Protein AF-A0A914DMT1-F1 (afdb_monomer_lite)

pLDDT: mean 72.15, std 23.81, range [26.78, 98.44]

Foldseek 3Di:
DEEDEDEDEDDDDDDPVVVCVVVVNDDDPPDFYKYWYFYAYPVRDGPDPIDIDGPPPLQACPDPQAWDKAFPDKDWDFDDDPVDIWTKIKTKMFIPHKFQQKAKDFDPVLCVVFVWDKDKPDGRHIDHDRMDIIMITTPDTPDPPDDDDSVRMDIDGDDHDDPPPPPPPPPDDDDDDDDDDDDDDDDDDDDDDDDDDDDDDDDDDDDDD

Sequence (209 aa):
MKLVNITTVGTTQVDIQSDLNSNNITLNNNDGFVLRAVLLNQNNDSQTPVAILLPQKLRQISNPNYGDAIISSITKIIGCSEFNCYLTFAITLNASKIVPVLWVDIKPEVKEKHQLIYWFSDNAFTMTTPQVRVDLKIFYTNDSSLQLTTQDLIITRMKMRSSKVPDQRSTQSTTNPTSTLSTINLISTKSSTNLTTTQSASQADEISP

Structure (mmCIF, N/CA/C/O backbone):
data_AF-A0A914DMT1-F1
#
_entry.id   AF-A0A914DMT1-F1
#
loop_
_atom_site.group_PDB
_atom_site.id
_atom_site.type_symbol
_atom_site.label_atom_id
_atom_site.label_alt_id
_atom_site.label_comp_id
_atom_site.label_asym_id
_atom_site.label_entity_id
_atom_site.label_seq_id
_atom_site.pdbx_PDB_ins_code
_atom_site.Cartn_x
_atom_site.Cartn_y
_atom_site.Cartn_z
_atom_site.occupancy
_atom_site.B_iso_or_equiv
_atom_site.auth_seq_id
_atom_site.auth_comp_id
_atom_site.auth_asym_id
_atom_site.auth_atom_id
_atom_site.pdbx_PDB_model_num
ATOM 1 N N . MET A 1 1 ? -10.857 6.907 17.865 1.00 64.94 1 MET A N 1
ATOM 2 C CA . MET A 1 1 ? -11.326 5.753 17.066 1.00 64.94 1 MET A CA 1
ATOM 3 C C . MET A 1 1 ? -10.675 4.512 17.624 1.00 64.94 1 MET A C 1
ATOM 5 O O . MET A 1 1 ? -9.455 4.500 17.734 1.00 64.94 1 MET A O 1
ATOM 9 N N . LYS A 1 2 ? -11.476 3.528 18.031 1.00 65.88 2 LYS A N 1
ATOM 10 C CA . LYS A 1 2 ? -10.975 2.248 18.540 1.00 65.88 2 LYS A CA 1
ATOM 11 C C . LYS A 1 2 ? -10.884 1.252 17.381 1.00 65.88 2 LYS A C 1
ATOM 13 O O . LYS A 1 2 ? -11.783 1.216 16.539 1.00 65.88 2 LYS A O 1
ATOM 18 N N . LEU A 1 3 ? -9.794 0.491 17.333 1.00 65.00 3 LEU A N 1
ATOM 19 C CA . LEU A 1 3 ? -9.663 -0.674 16.462 1.00 65.00 3 LEU A CA 1
ATOM 20 C C . LEU A 1 3 ? -10.119 -1.894 17.260 1.00 65.00 3 LEU A C 1
ATOM 22 O O . LEU A 1 3 ? -9.573 -2.152 18.331 1.00 65.00 3 LEU A O 1
ATOM 26 N N . VAL A 1 4 ? -11.105 -2.620 16.744 1.00 69.75 4 VAL A N 1
ATOM 27 C CA . VAL A 1 4 ? -11.508 -3.917 17.294 1.00 69.75 4 VAL A CA 1
ATOM 28 C C . VAL A 1 4 ? -10.933 -4.990 16.377 1.00 69.75 4 VAL A C 1
ATOM 30 O O . VAL A 1 4 ? -11.269 -5.035 15.192 1.00 69.75 4 VAL A O 1
ATOM 33 N N . ASN A 1 5 ? -10.032 -5.810 16.920 1.00 66.94 5 ASN A N 1
ATOM 34 C CA . ASN A 1 5 ? -9.420 -6.926 16.208 1.00 66.94 5 ASN A CA 1
ATOM 35 C C . ASN A 1 5 ? -10.157 -8.206 16.571 1.00 66.94 5 ASN A C 1
ATOM 37 O O . ASN A 1 5 ? -10.236 -8.552 17.746 1.00 66.94 5 ASN A O 1
ATOM 41 N N . ILE A 1 6 ? -10.647 -8.903 15.556 1.00 66.00 6 ILE A N 1
ATOM 42 C CA . ILE A 1 6 ? -11.246 -10.222 15.706 1.00 66.00 6 ILE A CA 1
ATOM 43 C C . ILE A 1 6 ? -10.376 -11.202 14.934 1.00 66.00 6 ILE A C 1
ATOM 45 O O . ILE A 1 6 ? -10.144 -11.033 13.733 1.00 66.00 6 ILE A O 1
ATOM 49 N N . THR A 1 7 ? -9.885 -12.210 15.645 1.00 62.00 7 THR A N 1
ATOM 50 C CA . THR A 1 7 ? -9.012 -13.244 15.100 1.00 62.00 7 THR A CA 1
ATOM 51 C C . THR A 1 7 ? -9.672 -14.589 15.332 1.00 62.00 7 THR A C 1
ATOM 53 O O . THR A 1 7 ? -9.989 -14.932 16.467 1.00 62.00 7 THR A O 1
ATOM 56 N N . THR A 1 8 ? -9.861 -15.355 14.263 1.00 62.25 8 THR A N 1
ATOM 57 C CA . THR A 1 8 ? -10.390 -16.717 14.345 1.00 62.25 8 THR A CA 1
ATOM 58 C C . THR A 1 8 ? -9.518 -17.670 13.537 1.00 62.25 8 THR A C 1
ATOM 60 O O . THR A 1 8 ? -8.865 -17.268 12.568 1.00 62.25 8 THR A O 1
ATOM 63 N N . VAL A 1 9 ? -9.497 -18.931 13.961 1.00 60.12 9 VAL A N 1
ATOM 64 C CA . VAL A 1 9 ? -8.813 -20.033 13.282 1.00 60.12 9 VAL A CA 1
ATOM 65 C C . VAL A 1 9 ? -9.895 -20.974 12.753 1.00 60.12 9 VAL A C 1
ATOM 67 O O . VAL A 1 9 ? -10.717 -21.459 13.527 1.00 60.12 9 VAL A O 1
ATOM 70 N N . GLY A 1 10 ? -9.898 -21.244 11.445 1.00 58.94 10 GLY A N 1
ATOM 71 C CA . GLY A 1 10 ? -10.886 -22.123 10.794 1.00 58.94 10 GLY A CA 1
ATOM 72 C C . GLY A 1 10 ? -12.108 -21.405 10.195 1.00 58.94 10 GLY A C 1
ATOM 73 O O . GLY A 1 10 ? -12.149 -20.188 10.089 1.00 58.94 10 GLY A O 1
ATOM 74 N N . THR A 1 11 ? -13.116 -22.157 9.742 1.00 49.91 11 THR A N 1
ATOM 75 C CA . THR A 1 11 ? -14.252 -21.644 8.937 1.00 49.91 11 THR A CA 1
ATOM 76 C C . THR A 1 11 ? -15.457 -21.174 9.761 1.00 49.91 11 THR A C 1
ATOM 78 O O . THR A 1 11 ? -16.590 -21.188 9.280 1.00 49.91 11 THR A O 1
ATOM 81 N N . THR A 1 12 ? -15.258 -20.825 11.026 1.00 57.81 12 THR A N 1
ATOM 82 C CA . THR A 1 12 ? -16.354 -20.556 11.963 1.00 57.81 12 THR A CA 1
ATOM 83 C C . THR A 1 12 ? -16.948 -19.159 11.796 1.00 57.81 12 THR A C 1
ATOM 85 O O . THR A 1 12 ? -16.233 -18.170 11.644 1.00 57.81 12 THR A O 1
ATOM 88 N N . GLN A 1 13 ? -18.278 -19.076 11.886 1.00 57.16 13 GLN A N 1
ATOM 89 C CA . GLN A 1 13 ? -18.985 -17.820 12.120 1.00 57.16 13 GLN A CA 1
ATOM 90 C C . GLN A 1 13 ? -18.543 -17.257 13.477 1.00 57.16 13 GLN A C 1
ATOM 92 O O . GLN A 1 13 ? -18.595 -17.964 14.481 1.00 57.16 13 GLN A O 1
ATOM 97 N N . VAL A 1 14 ? -18.110 -15.997 13.502 1.00 60.75 14 VAL A N 1
ATOM 98 C CA . VAL A 1 14 ? -17.737 -15.310 14.743 1.00 60.75 14 VAL A CA 1
ATOM 99 C C . VAL A 1 14 ? -18.912 -14.464 15.216 1.00 60.75 14 VAL A C 1
ATOM 101 O O . VAL A 1 14 ? -19.381 -13.590 14.482 1.00 60.75 14 VAL A O 1
ATOM 104 N N . ASP A 1 15 ? -19.388 -14.721 16.434 1.00 66.19 15 ASP A N 1
ATOM 105 C CA . ASP A 1 15 ? -20.332 -13.832 17.104 1.00 66.19 15 ASP A CA 1
ATOM 106 C C . ASP A 1 15 ? -19.564 -12.645 17.699 1.00 66.19 15 ASP A C 1
ATOM 108 O O . ASP A 1 15 ? -18.891 -12.714 18.725 1.00 66.19 15 ASP A O 1
ATOM 112 N N . ILE A 1 16 ? -19.659 -11.519 17.001 1.00 66.31 16 ILE A N 1
ATOM 113 C CA . ILE A 1 16 ? -18.989 -10.276 17.375 1.00 66.31 16 ILE A CA 1
ATOM 114 C C . ILE A 1 16 ? -19.489 -9.788 18.743 1.00 66.31 16 ILE A C 1
ATOM 116 O O . ILE A 1 16 ? -18.717 -9.210 19.503 1.00 66.31 16 ILE A O 1
ATOM 120 N N . GLN A 1 17 ? -20.762 -10.016 19.084 1.00 66.62 17 GLN A N 1
ATOM 121 C CA . GLN A 1 17 ? -21.322 -9.533 20.342 1.00 66.62 17 GLN A CA 1
ATOM 122 C C . GLN A 1 17 ? -20.780 -10.327 21.530 1.00 66.62 17 GLN A C 1
ATOM 124 O O . GLN A 1 17 ? -20.469 -9.724 22.561 1.00 66.62 17 GLN A O 1
ATOM 129 N N . SER A 1 18 ? -20.627 -11.648 21.393 1.00 67.75 18 SER A N 1
ATOM 130 C CA . SER A 1 18 ? -20.014 -12.464 22.444 1.00 67.75 18 SER A CA 1
ATOM 131 C C . SER A 1 18 ? -18.567 -12.048 22.693 1.00 67.75 18 SER A C 1
ATOM 133 O O . SER A 1 18 ? -18.193 -11.837 23.843 1.00 67.75 18 SER A O 1
ATOM 135 N N . ASP A 1 19 ? -17.788 -11.819 21.634 1.00 68.31 19 ASP A N 1
ATOM 136 C CA . ASP A 1 19 ? -16.380 -11.422 21.754 1.00 68.31 19 ASP A CA 1
ATOM 137 C C . ASP A 1 19 ? -16.215 -10.025 22.365 1.00 68.31 19 ASP A C 1
ATOM 139 O O . ASP A 1 19 ? -15.331 -9.801 23.196 1.00 68.31 19 ASP A O 1
ATOM 143 N N . LEU A 1 20 ? -17.076 -9.072 21.998 1.00 70.19 20 LEU A N 1
ATOM 144 C CA . LEU A 1 20 ? -17.087 -7.743 22.612 1.00 70.19 20 LEU A CA 1
ATOM 145 C C . LEU A 1 20 ? -17.405 -7.826 24.108 1.00 70.19 20 LEU A C 1
ATOM 147 O O . LEU A 1 20 ? -16.713 -7.201 24.915 1.00 70.19 20 LEU A O 1
ATOM 151 N N . ASN A 1 21 ? -18.406 -8.629 24.481 1.00 70.88 21 ASN A N 1
ATOM 152 C CA . ASN A 1 21 ? -18.809 -8.821 25.871 1.00 70.88 21 ASN A CA 1
ATOM 153 C C . ASN A 1 21 ? -17.695 -9.489 26.692 1.00 70.88 21 ASN A C 1
ATOM 155 O O . ASN A 1 21 ? -17.363 -9.002 27.770 1.00 70.88 21 ASN A O 1
ATOM 159 N N . SER A 1 22 ? -17.067 -10.548 26.168 1.00 71.75 22 SER A N 1
ATOM 160 C CA . SER A 1 22 ? -15.951 -11.245 26.823 1.00 71.75 22 SER A CA 1
ATOM 161 C C . SER A 1 22 ? -14.742 -10.342 27.070 1.00 71.75 22 SER A C 1
ATOM 163 O O . SER A 1 22 ? -14.012 -10.544 28.037 1.00 71.75 22 SER A O 1
ATOM 165 N N . ASN A 1 23 ? -14.547 -9.325 26.229 1.00 65.56 23 ASN A N 1
ATOM 166 C CA . ASN A 1 23 ? -13.459 -8.358 26.358 1.00 65.56 23 ASN A CA 1
ATOM 167 C C . ASN A 1 23 ? -13.872 -7.050 27.063 1.00 65.56 23 ASN A C 1
ATOM 169 O O . ASN A 1 23 ? -13.090 -6.098 27.077 1.00 65.56 23 ASN A O 1
ATOM 173 N N . ASN A 1 24 ? -15.079 -6.973 27.642 1.00 68.25 24 ASN A N 1
ATOM 174 C CA . ASN A 1 24 ? -15.640 -5.758 28.253 1.00 68.25 24 ASN A CA 1
ATOM 175 C C . ASN A 1 24 ? -15.599 -4.527 27.319 1.00 68.25 24 ASN A C 1
ATOM 177 O O . ASN A 1 24 ? -15.392 -3.390 27.756 1.00 68.25 24 ASN A O 1
ATOM 181 N N . ILE A 1 25 ? -15.779 -4.740 26.012 1.00 63.50 25 ILE A N 1
ATOM 182 C CA . ILE A 1 25 ? -15.803 -3.674 25.010 1.00 63.50 25 ILE A CA 1
ATOM 183 C C . ILE A 1 25 ? -17.248 -3.213 24.816 1.00 63.50 25 ILE A C 1
ATOM 185 O O . ILE A 1 25 ? -18.013 -3.799 24.054 1.00 63.50 25 ILE A O 1
ATOM 189 N N . THR A 1 26 ? -17.613 -2.103 25.454 1.00 59.56 26 THR A N 1
ATOM 190 C CA . THR A 1 26 ? -18.893 -1.432 25.195 1.00 59.56 26 THR A CA 1
ATOM 191 C C . THR A 1 26 ? -18.778 -0.546 23.954 1.00 59.56 26 THR A C 1
ATOM 193 O O . THR A 1 26 ? -17.984 0.401 23.921 1.00 59.56 26 THR A O 1
ATOM 196 N N . LEU A 1 27 ? -19.575 -0.838 22.923 1.00 61.59 27 LEU A N 1
ATOM 197 C CA . LEU A 1 27 ? -19.728 0.030 21.757 1.00 61.59 27 LEU A CA 1
ATOM 198 C C . LEU A 1 27 ? -20.765 1.110 22.075 1.00 61.59 27 LEU A C 1
ATOM 200 O O . LEU A 1 27 ? -21.968 0.864 22.058 1.00 61.59 27 LEU A O 1
ATOM 204 N N . ASN A 1 28 ? -20.306 2.322 22.374 1.00 56.00 28 ASN A N 1
ATOM 205 C CA . ASN A 1 28 ? -21.203 3.462 22.517 1.00 56.00 28 ASN A CA 1
ATOM 206 C C . ASN A 1 28 ? -21.640 3.935 21.122 1.00 56.00 28 ASN A C 1
ATOM 208 O O . ASN A 1 28 ? -20.796 4.098 20.244 1.00 56.00 28 ASN A O 1
ATOM 212 N N . ASN A 1 29 ? -22.926 4.247 20.930 1.00 56.00 29 ASN A N 1
ATOM 213 C CA . ASN A 1 29 ? -23.490 4.699 19.640 1.00 56.00 29 ASN A CA 1
ATOM 214 C C . ASN A 1 29 ? -22.809 5.950 19.036 1.00 56.00 29 ASN A C 1
ATOM 216 O O . ASN A 1 29 ? -23.015 6.256 17.862 1.00 56.00 29 ASN A O 1
ATOM 220 N N . ASN A 1 30 ? -21.995 6.662 19.823 1.00 52.94 30 ASN A N 1
ATOM 221 C CA . ASN A 1 30 ? -21.260 7.859 19.411 1.00 52.94 30 ASN A CA 1
ATOM 222 C C . ASN A 1 30 ? -19.770 7.604 19.109 1.00 52.94 30 ASN A C 1
ATOM 224 O O . ASN A 1 30 ? -19.118 8.466 18.519 1.00 52.94 30 ASN A O 1
ATOM 228 N N . ASP A 1 31 ? -19.223 6.441 19.475 1.00 57.03 31 ASP A N 1
ATOM 229 C CA . ASP A 1 31 ? -17.820 6.110 19.234 1.00 57.03 31 ASP A CA 1
ATOM 230 C C . ASP A 1 31 ? -17.665 5.430 17.871 1.00 57.03 31 ASP A C 1
ATOM 232 O O . ASP A 1 31 ? -18.070 4.291 17.655 1.00 57.03 31 ASP A O 1
ATOM 236 N N . GLY A 1 32 ? -17.023 6.121 16.927 1.00 66.00 32 GLY A N 1
ATOM 237 C CA . GLY A 1 32 ? -16.611 5.502 15.670 1.00 66.00 32 GLY A CA 1
ATOM 238 C C . GLY A 1 32 ? -15.568 4.409 15.922 1.00 66.00 32 GLY A C 1
ATOM 239 O O . GLY A 1 32 ? -14.450 4.710 16.361 1.00 66.00 32 GLY A O 1
ATOM 240 N N . PHE A 1 33 ? -15.908 3.161 15.608 1.00 71.81 33 PHE A N 1
ATOM 241 C CA . PHE A 1 33 ? -14.992 2.020 15.620 1.00 71.81 33 PHE A CA 1
ATOM 242 C C . PHE A 1 33 ? -14.713 1.530 14.200 1.00 71.81 33 PHE A C 1
ATOM 244 O O . PHE A 1 33 ? -15.516 1.735 13.293 1.00 71.81 33 PHE A O 1
ATOM 251 N N . VAL A 1 34 ? -13.556 0.897 14.018 1.00 77.00 34 VAL A N 1
ATOM 252 C CA . VAL A 1 34 ? -13.230 0.112 12.824 1.00 77.00 34 VAL A CA 1
ATOM 253 C C . VAL A 1 34 ? -13.110 -1.331 13.275 1.00 77.00 34 VAL A C 1
ATOM 255 O O . VAL A 1 34 ? -12.362 -1.616 14.213 1.00 77.00 34 VAL A O 1
ATOM 258 N N . LEU A 1 35 ? -13.852 -2.222 12.625 1.00 81.69 35 LEU A N 1
ATOM 259 C CA . LEU A 1 35 ? -13.728 -3.652 12.860 1.00 81.69 35 LEU A CA 1
ATOM 260 C C . LEU A 1 35 ? -12.819 -4.242 11.791 1.00 81.69 35 LEU A C 1
ATOM 262 O O . LEU A 1 35 ? -13.008 -4.011 10.596 1.00 81.69 35 LEU A O 1
ATOM 266 N N . ARG A 1 36 ? -11.814 -4.978 12.256 1.00 84.50 36 ARG A N 1
ATOM 267 C CA . ARG A 1 36 ? -10.842 -5.681 11.430 1.00 84.50 36 ARG A CA 1
ATOM 268 C C . ARG A 1 36 ? -10.947 -7.169 11.712 1.00 84.50 36 ARG A C 1
ATOM 270 O O . ARG A 1 36 ? -10.784 -7.586 12.857 1.00 84.50 36 ARG A O 1
ATOM 277 N N . ALA A 1 37 ? -11.163 -7.945 10.660 1.00 82.69 37 ALA A N 1
ATOM 278 C CA . ALA A 1 37 ? -11.212 -9.396 10.719 1.00 82.69 37 ALA A CA 1
ATOM 279 C C . ALA A 1 37 ? -10.158 -10.000 9.790 1.00 82.69 37 ALA A C 1
ATOM 281 O O . ALA A 1 37 ? -9.951 -9.532 8.666 1.00 82.69 37 ALA A O 1
ATOM 282 N N . VAL A 1 38 ? -9.483 -11.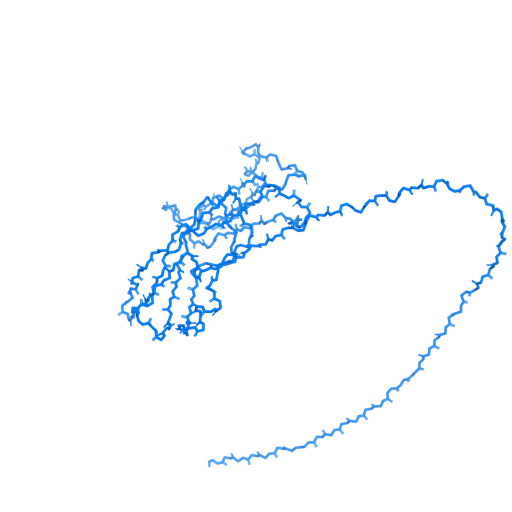036 10.281 1.00 83.88 38 VAL A N 1
ATOM 283 C CA . VAL A 1 38 ? -8.489 -11.807 9.530 1.00 83.88 38 VAL A CA 1
ATOM 284 C C . VAL A 1 38 ? -8.689 -13.278 9.837 1.00 83.88 38 VAL A C 1
ATOM 286 O O . VAL A 1 38 ? -8.804 -13.653 11.005 1.00 83.88 38 VAL A O 1
ATOM 289 N N . LEU A 1 39 ? -8.706 -14.100 8.790 1.00 82.06 39 LEU A N 1
ATOM 290 C CA . LEU A 1 39 ? -8.685 -15.544 8.938 1.00 82.06 39 LEU A CA 1
ATOM 291 C C . LEU A 1 39 ? -7.238 -16.029 9.012 1.00 82.06 39 LEU A C 1
ATOM 293 O O . LEU A 1 39 ? -6.459 -15.780 8.089 1.00 82.06 39 LEU A O 1
ATOM 297 N N . LEU A 1 40 ? -6.894 -16.731 10.090 1.00 83.88 40 LEU A N 1
ATOM 298 C CA . LEU A 1 40 ? -5.570 -17.319 10.280 1.00 83.88 40 LEU A CA 1
ATOM 299 C C . LEU A 1 40 ? -5.607 -18.844 10.120 1.00 83.88 40 LEU A C 1
ATOM 301 O O . LEU A 1 40 ? -6.608 -19.493 10.436 1.00 83.88 40 LEU A O 1
ATOM 305 N N . ASN A 1 41 ? -4.502 -19.425 9.648 1.00 80.88 41 ASN A N 1
ATOM 306 C CA . ASN A 1 41 ? -4.262 -20.865 9.757 1.00 80.88 41 ASN A CA 1
ATOM 307 C C . ASN A 1 41 ? -3.745 -21.229 11.164 1.00 80.88 41 ASN A C 1
ATOM 309 O O . ASN A 1 41 ? -3.591 -20.379 12.039 1.00 80.88 41 ASN A O 1
ATOM 313 N N . GLN A 1 42 ? -3.433 -22.509 11.370 1.00 83.94 42 GLN A N 1
ATOM 314 C CA . GLN A 1 42 ? -2.894 -23.027 12.634 1.00 83.94 42 GLN A CA 1
ATOM 315 C C . GLN A 1 42 ? -1.505 -22.468 12.997 1.00 83.94 42 GLN A C 1
ATOM 317 O O . GLN A 1 42 ? -1.120 -22.510 14.161 1.00 83.94 42 GLN A O 1
ATOM 322 N N . ASN A 1 43 ? -0.777 -21.919 12.023 1.00 88.06 43 ASN A N 1
ATOM 323 C CA . ASN A 1 43 ? 0.536 -21.303 12.208 1.00 88.06 43 ASN A CA 1
ATOM 324 C C . ASN A 1 43 ? 0.449 -19.782 12.436 1.00 88.06 43 ASN A C 1
ATOM 326 O O . ASN A 1 43 ? 1.478 -19.116 12.480 1.00 88.06 43 ASN A O 1
ATOM 330 N N . ASN A 1 44 ? -0.761 -19.227 12.593 1.00 80.19 44 ASN A N 1
ATOM 331 C CA . ASN A 1 44 ? -1.046 -17.789 12.647 1.00 80.19 44 ASN A CA 1
ATOM 332 C C . ASN A 1 44 ? -0.745 -17.009 11.354 1.00 80.19 44 ASN A C 1
ATOM 334 O O . ASN A 1 44 ? -0.676 -15.778 11.380 1.00 80.19 44 ASN A O 1
ATOM 338 N N . ASP A 1 45 ? -0.636 -17.685 10.211 1.00 81.62 45 ASP A N 1
ATOM 339 C CA . ASP A 1 45 ? -0.509 -17.018 8.917 1.00 81.62 45 ASP A CA 1
ATOM 340 C C . ASP A 1 45 ? -1.883 -16.619 8.380 1.00 81.62 45 ASP A C 1
ATOM 342 O O . ASP A 1 45 ? -2.832 -17.412 8.391 1.00 81.62 45 ASP A O 1
ATOM 346 N N . SER A 1 46 ? -1.973 -15.407 7.829 1.00 82.75 46 SER A N 1
ATOM 347 C CA . SER A 1 46 ? -3.179 -14.924 7.152 1.00 82.75 46 SER A CA 1
ATOM 348 C C . SER A 1 46 ? -3.508 -15.796 5.942 1.00 82.75 46 SER A C 1
ATOM 350 O O . SER A 1 46 ? -2.688 -15.942 5.040 1.00 82.75 46 SER A O 1
ATOM 352 N N . GLN A 1 47 ? -4.718 -16.350 5.904 1.00 79.62 47 GLN A N 1
ATOM 353 C CA . GLN A 1 47 ? -5.223 -17.156 4.784 1.00 79.62 47 GLN A CA 1
ATOM 354 C C . GLN A 1 47 ? -6.083 -16.347 3.814 1.00 79.62 47 GLN A C 1
ATOM 356 O O . GLN A 1 47 ? -6.325 -16.772 2.688 1.00 79.62 47 GLN A O 1
ATOM 361 N N . THR A 1 48 ? -6.562 -15.181 4.246 1.00 77.25 48 THR A N 1
ATOM 362 C CA . THR A 1 48 ? -7.440 -14.322 3.450 1.00 77.25 48 THR A CA 1
ATOM 363 C C . THR A 1 48 ? -6.931 -12.889 3.433 1.00 77.25 48 THR A C 1
ATOM 365 O O . THR A 1 48 ? -6.187 -12.484 4.334 1.00 77.25 48 THR A O 1
ATOM 368 N N . PRO A 1 49 ? -7.381 -12.078 2.460 1.00 80.81 49 PRO A N 1
ATOM 369 C CA . PRO A 1 49 ? -7.332 -10.631 2.590 1.00 80.81 49 PRO A CA 1
ATOM 370 C C . PRO A 1 49 ? -8.005 -10.175 3.891 1.00 80.81 49 PRO A C 1
ATOM 372 O O . PRO A 1 49 ? -8.940 -10.813 4.389 1.00 80.81 49 PRO A O 1
ATOM 375 N N . VAL A 1 50 ? -7.524 -9.062 4.442 1.00 84.81 50 VAL A N 1
ATOM 376 C CA . VAL A 1 50 ? -8.092 -8.455 5.649 1.00 84.81 50 VAL A CA 1
ATOM 377 C C . VAL A 1 50 ? -9.469 -7.879 5.322 1.00 84.81 50 VAL A C 1
ATOM 379 O O . VAL A 1 50 ? -9.600 -7.049 4.424 1.00 84.81 50 VAL A O 1
ATOM 382 N N . ALA A 1 51 ? -10.490 -8.261 6.087 1.00 84.19 51 ALA A N 1
ATOM 383 C CA . ALA A 1 51 ? -11.815 -7.664 5.989 1.00 84.19 51 ALA A CA 1
ATOM 384 C C . ALA A 1 51 ? -11.931 -6.482 6.958 1.00 84.19 51 ALA A C 1
ATOM 386 O O . ALA A 1 51 ? -11.597 -6.591 8.142 1.00 84.19 51 ALA A O 1
ATOM 387 N N . ILE A 1 52 ? -12.417 -5.346 6.454 1.00 85.25 52 ILE A N 1
ATOM 388 C CA . ILE A 1 52 ? -12.574 -4.117 7.232 1.00 85.25 52 ILE A CA 1
ATOM 389 C C . ILE A 1 52 ? -14.021 -3.649 7.150 1.00 85.25 52 ILE A C 1
ATOM 391 O O . ILE A 1 52 ? -14.514 -3.318 6.072 1.00 85.25 52 ILE A O 1
ATOM 395 N N . LEU A 1 53 ? -14.679 -3.546 8.302 1.00 82.94 53 LEU A N 1
ATOM 396 C CA . LEU A 1 53 ? -15.941 -2.833 8.424 1.00 82.94 53 LEU A CA 1
ATOM 397 C C . LEU A 1 53 ? -15.658 -1.425 8.943 1.00 82.94 53 LEU A C 1
ATOM 399 O O . LEU A 1 53 ? -15.238 -1.209 10.085 1.00 82.94 53 LEU A O 1
ATOM 403 N N . LEU A 1 54 ? -15.888 -0.462 8.059 1.00 78.31 54 LEU A N 1
ATOM 404 C CA . LEU A 1 54 ? -15.816 0.954 8.368 1.00 78.31 54 LEU A CA 1
ATOM 405 C C . LEU A 1 54 ? -17.145 1.430 8.980 1.00 78.31 54 LEU A C 1
ATOM 407 O O . LEU A 1 54 ? -18.209 0.929 8.611 1.00 78.31 54 LEU A O 1
ATOM 411 N N . PRO A 1 55 ? -17.122 2.424 9.882 1.00 75.00 55 PRO A N 1
ATOM 412 C CA . PRO A 1 55 ? -18.342 2.942 10.484 1.00 75.00 55 PRO A CA 1
ATOM 413 C C . PRO A 1 55 ? -19.263 3.556 9.422 1.00 75.00 55 PRO A C 1
ATOM 415 O O . PRO A 1 55 ? -18.811 4.272 8.533 1.00 75.00 55 PRO A O 1
ATOM 418 N N . GLN A 1 56 ? -20.574 3.333 9.550 1.00 65.69 56 GLN A N 1
ATOM 419 C CA . GLN A 1 56 ? -21.595 3.684 8.546 1.00 65.69 56 GLN A CA 1
ATOM 420 C C . GLN A 1 56 ? -21.560 5.162 8.109 1.00 65.69 56 GLN A C 1
ATOM 422 O O . GLN A 1 56 ? -21.926 5.522 6.991 1.00 65.69 56 GLN A O 1
ATOM 427 N N . LYS A 1 57 ? -21.081 6.035 8.997 1.00 65.56 57 LYS A N 1
ATOM 428 C CA . LYS A 1 57 ? -20.999 7.480 8.805 1.00 65.56 57 LYS A CA 1
ATOM 429 C C . LYS A 1 57 ? -19.557 7.964 8.697 1.00 65.56 57 LYS A C 1
ATOM 431 O O . LYS A 1 57 ? -19.180 8.921 9.367 1.00 65.56 57 LYS A O 1
ATOM 436 N N . LEU A 1 58 ? -18.774 7.361 7.800 1.00 64.75 58 LEU A N 1
ATOM 437 C CA . LEU A 1 58 ? -17.430 7.829 7.433 1.00 64.75 58 LEU A CA 1
ATOM 438 C C . LEU A 1 58 ? -17.382 9.364 7.305 1.00 64.75 58 LEU A C 1
ATOM 440 O O . LEU A 1 58 ? -16.573 10.027 7.942 1.00 64.75 58 LEU A O 1
ATOM 444 N N . ARG A 1 59 ? -18.353 9.943 6.590 1.00 57.44 59 ARG A N 1
ATOM 445 C CA . ARG A 1 59 ? -18.451 11.391 6.344 1.00 57.44 59 ARG A CA 1
ATOM 446 C C . ARG A 1 59 ? -18.952 12.249 7.516 1.00 57.44 59 ARG A C 1
ATOM 448 O O . ARG A 1 59 ? -18.827 13.461 7.416 1.00 57.44 59 ARG A O 1
ATOM 455 N N . GLN A 1 60 ? -19.553 11.674 8.564 1.00 56.09 60 GLN A N 1
ATOM 456 C CA . GLN A 1 60 ? -20.111 12.447 9.695 1.00 56.09 60 GLN A CA 1
ATOM 457 C C . GLN A 1 60 ? -19.253 12.358 10.956 1.00 56.09 60 GLN A C 1
ATOM 459 O O . GLN A 1 60 ? -19.427 13.162 11.866 1.00 56.09 60 GLN A O 1
ATOM 464 N N . ILE A 1 61 ? -18.306 11.419 11.013 1.00 55.88 61 ILE A N 1
ATOM 465 C CA . ILE A 1 61 ? -17.259 11.470 12.025 1.00 55.88 61 ILE A CA 1
ATOM 466 C C . ILE A 1 61 ? -16.285 12.551 11.549 1.00 55.88 61 ILE A C 1
ATOM 468 O O . ILE A 1 61 ? -15.412 12.300 10.717 1.00 55.88 61 ILE A O 1
ATOM 472 N N . SER A 1 62 ? -16.449 13.780 12.040 1.00 52.59 62 SER A N 1
ATOM 473 C CA . SER A 1 62 ? -15.403 14.801 11.988 1.00 52.59 62 SER A CA 1
ATOM 474 C C . SER A 1 62 ? -14.207 14.245 12.758 1.00 52.59 62 SER A C 1
ATOM 476 O O . SER A 1 62 ? -14.179 14.324 13.983 1.00 52.59 62 SER A O 1
ATOM 478 N N . ASN A 1 63 ? -13.298 13.533 12.086 1.00 55.00 63 ASN A N 1
ATOM 479 C CA . ASN A 1 63 ? -12.445 12.589 12.797 1.00 55.00 63 ASN A CA 1
ATOM 480 C C . ASN A 1 63 ? -10.994 13.076 12.903 1.00 55.00 63 ASN A C 1
ATOM 482 O O . ASN A 1 63 ? -10.185 12.733 12.039 1.00 55.00 63 ASN A O 1
ATOM 486 N N . PRO A 1 64 ? -10.598 13.751 13.999 1.00 61.28 64 PRO A N 1
ATOM 487 C CA . PRO A 1 64 ? -9.183 13.909 14.344 1.00 61.28 64 PRO A CA 1
ATOM 488 C C . PRO A 1 64 ? -8.473 12.557 14.571 1.00 61.28 64 PRO A C 1
ATOM 490 O O . PRO A 1 64 ? -7.265 12.518 14.811 1.00 61.28 64 PRO A O 1
ATOM 493 N N . ASN A 1 65 ? -9.196 11.429 14.522 1.00 71.19 65 ASN A N 1
ATOM 494 C CA . ASN A 1 65 ? -8.642 10.095 14.724 1.00 71.19 65 ASN A CA 1
ATOM 495 C C . ASN A 1 65 ? -8.225 9.362 13.441 1.00 71.19 65 ASN A C 1
ATOM 497 O O . ASN A 1 65 ? -7.621 8.300 13.570 1.00 71.19 65 ASN A O 1
ATOM 501 N N . TYR A 1 66 ? -8.519 9.881 12.243 1.00 83.56 66 TYR A N 1
ATOM 502 C CA . TYR A 1 66 ? -7.927 9.338 11.016 1.00 83.56 66 TYR A CA 1
ATOM 503 C C . TYR A 1 66 ? -6.577 9.993 10.738 1.00 83.56 66 TYR A C 1
ATOM 505 O O . TYR A 1 66 ? -6.404 11.193 10.943 1.00 83.56 66 TYR A O 1
ATOM 513 N N . GLY A 1 67 ? -5.624 9.182 10.297 1.00 87.50 67 GLY A N 1
ATOM 514 C CA . GLY A 1 67 ? -4.243 9.584 10.074 1.00 87.50 67 GLY A CA 1
ATOM 515 C C . GLY A 1 67 ? -3.944 9.875 8.615 1.00 87.50 67 GLY A C 1
ATOM 516 O O . GLY A 1 67 ? -4.749 9.608 7.720 1.00 87.50 67 GLY A O 1
ATOM 517 N N . ASP A 1 68 ? -2.753 10.407 8.395 1.00 91.00 68 ASP A N 1
ATOM 518 C CA . ASP A 1 68 ? -2.098 10.440 7.095 1.00 91.00 68 ASP A CA 1
ATOM 519 C C . ASP A 1 68 ? -1.221 9.203 6.933 1.00 91.00 68 ASP A C 1
ATOM 521 O O . ASP A 1 68 ? -0.817 8.583 7.922 1.00 91.00 68 ASP A O 1
ATOM 525 N N . ALA A 1 69 ? -0.917 8.884 5.680 1.00 94.94 69 ALA A N 1
ATOM 526 C CA . ALA A 1 69 ? 0.108 7.921 5.333 1.00 94.94 69 ALA A CA 1
ATOM 527 C C . ALA A 1 69 ? 1.182 8.593 4.487 1.00 94.94 69 ALA A C 1
ATOM 529 O O . ALA A 1 69 ? 0.892 9.488 3.690 1.00 94.94 69 ALA A O 1
ATOM 530 N N . ILE A 1 70 ? 2.412 8.133 4.662 1.00 97.00 70 ILE A N 1
ATOM 531 C CA . ILE A 1 70 ? 3.576 8.559 3.898 1.00 97.00 70 ILE A CA 1
ATOM 532 C C . ILE A 1 70 ? 4.307 7.336 3.361 1.00 97.00 70 ILE A C 1
ATOM 534 O O . ILE A 1 70 ? 4.273 6.262 3.962 1.00 97.00 70 ILE A O 1
ATOM 538 N N . ILE A 1 71 ? 5.010 7.520 2.250 1.00 97.88 71 ILE A N 1
ATOM 539 C CA . ILE A 1 71 ? 5.924 6.517 1.712 1.00 97.88 71 ILE A CA 1
ATOM 540 C C . ILE A 1 71 ? 7.259 6.702 2.422 1.00 97.88 71 ILE A C 1
ATOM 542 O O . ILE A 1 71 ? 7.914 7.728 2.242 1.00 97.88 71 ILE A O 1
ATOM 546 N N . SER A 1 72 ? 7.648 5.743 3.256 1.00 97.00 72 SER A N 1
ATOM 547 C CA . SER A 1 72 ? 8.888 5.837 4.030 1.00 97.00 72 SER A CA 1
ATOM 548 C C . SER A 1 72 ? 10.098 5.325 3.260 1.00 97.00 72 SER A C 1
ATOM 550 O O . SER A 1 72 ? 11.199 5.837 3.440 1.00 97.00 72 SER A O 1
ATOM 552 N N . SER A 1 73 ? 9.914 4.312 2.415 1.00 97.62 73 SER A N 1
ATOM 553 C CA . SER A 1 73 ? 10.996 3.744 1.613 1.00 97.62 73 SER A CA 1
ATOM 554 C C . SER A 1 73 ? 10.469 3.018 0.382 1.00 97.62 73 SER A C 1
ATOM 556 O O . SER A 1 73 ? 9.341 2.520 0.360 1.00 97.62 73 SER A O 1
ATOM 558 N N . ILE A 1 74 ? 11.324 2.957 -0.636 1.00 98.00 74 ILE A N 1
ATOM 559 C CA . ILE A 1 74 ? 11.157 2.119 -1.819 1.00 98.00 74 ILE A CA 1
ATOM 560 C C . ILE A 1 74 ? 12.446 1.323 -1.987 1.00 98.00 74 ILE A C 1
ATOM 562 O O . ILE A 1 74 ? 13.540 1.882 -1.932 1.00 98.00 74 ILE A O 1
ATOM 566 N N . THR A 1 75 ? 12.330 0.016 -2.182 1.00 97.00 75 THR A N 1
ATOM 567 C CA . THR A 1 75 ? 13.469 -0.860 -2.454 1.00 97.00 75 THR A CA 1
ATOM 568 C C . THR A 1 75 ? 13.203 -1.633 -3.731 1.00 97.00 75 THR A C 1
ATOM 570 O O . THR A 1 75 ? 12.210 -2.348 -3.832 1.00 97.00 75 THR A O 1
ATOM 573 N N . LYS A 1 76 ? 14.093 -1.489 -4.714 1.00 95.19 76 LYS A N 1
ATOM 574 C CA . LYS A 1 76 ? 14.061 -2.284 -5.941 1.00 95.19 76 LYS A CA 1
ATOM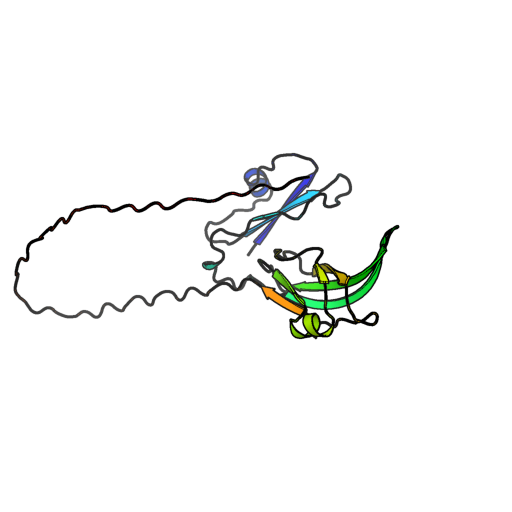 575 C C . LYS A 1 76 ? 14.447 -3.726 -5.625 1.00 95.19 76 LYS A C 1
ATOM 577 O O . LYS A 1 76 ? 15.481 -3.976 -5.014 1.00 95.19 76 LYS A O 1
ATOM 582 N N . ILE A 1 77 ? 13.617 -4.660 -6.063 1.00 92.06 77 ILE A N 1
ATOM 583 C CA . ILE A 1 77 ? 13.790 -6.102 -5.917 1.00 92.06 77 ILE A CA 1
ATOM 584 C C . ILE A 1 77 ? 13.597 -6.724 -7.298 1.00 92.06 77 ILE A C 1
ATOM 586 O O . ILE A 1 77 ? 12.665 -6.389 -8.025 1.00 92.06 77 ILE A O 1
ATOM 590 N N . ILE A 1 78 ? 14.471 -7.649 -7.675 1.00 83.56 78 ILE A N 1
ATOM 591 C CA . ILE A 1 78 ? 14.255 -8.457 -8.874 1.00 83.56 78 ILE A CA 1
ATOM 592 C C . ILE A 1 78 ? 13.494 -9.704 -8.429 1.00 83.56 78 ILE A C 1
ATOM 594 O O . ILE A 1 78 ? 14.036 -10.540 -7.711 1.00 83.56 78 ILE A O 1
ATOM 598 N N . GLY A 1 79 ? 12.214 -9.785 -8.795 1.00 73.44 79 GLY A N 1
ATOM 599 C CA . GLY A 1 79 ? 11.364 -10.926 -8.477 1.00 73.44 79 GLY A CA 1
ATOM 600 C C . GLY A 1 79 ? 11.361 -11.912 -9.634 1.00 73.44 79 GLY A C 1
ATOM 601 O O . GLY A 1 79 ? 10.773 -11.623 -10.674 1.00 73.44 79 GLY A O 1
ATOM 602 N N . CYS A 1 80 ? 11.988 -13.071 -9.462 1.00 76.62 80 CYS A N 1
ATOM 603 C CA . CYS A 1 80 ? 11.968 -14.136 -10.460 1.00 76.62 80 CYS A CA 1
ATOM 604 C C . CYS A 1 80 ? 10.974 -15.235 -10.076 1.00 76.62 80 CYS A C 1
ATOM 606 O O . CYS A 1 80 ? 10.893 -15.652 -8.925 1.00 76.62 80 CYS A O 1
ATOM 608 N N . SER A 1 81 ? 10.219 -15.690 -11.067 1.00 73.81 81 SER A N 1
ATOM 609 C CA . SER A 1 81 ? 9.474 -16.949 -11.063 1.00 73.81 81 SER A CA 1
ATOM 610 C C . SER A 1 81 ? 10.157 -17.922 -12.022 1.00 73.81 81 SER A C 1
ATOM 612 O O . SER A 1 81 ? 10.963 -17.485 -12.843 1.00 73.81 81 SER A O 1
ATOM 614 N N . GLU A 1 82 ? 9.812 -19.210 -11.963 1.00 76.88 82 GLU A N 1
ATOM 615 C CA . GLU A 1 82 ? 10.390 -20.254 -12.832 1.00 76.88 82 GLU A CA 1
ATOM 616 C C . GLU A 1 82 ? 10.347 -19.905 -14.330 1.00 76.88 82 GLU A C 1
ATOM 618 O O . GLU A 1 82 ? 11.208 -20.335 -15.090 1.00 76.88 82 GLU A O 1
ATOM 623 N N . PHE A 1 83 ? 9.380 -19.082 -14.746 1.00 75.38 83 PHE A N 1
ATOM 624 C CA . PHE A 1 83 ? 9.139 -18.761 -16.152 1.00 75.38 83 PHE A CA 1
ATOM 625 C C . PHE A 1 83 ? 9.425 -17.305 -16.526 1.00 75.38 83 PHE A C 1
ATOM 627 O O . PHE A 1 83 ? 9.411 -16.979 -17.711 1.00 75.38 83 PHE A O 1
ATOM 634 N N . ASN A 1 84 ? 9.628 -16.404 -15.555 1.00 76.81 84 ASN A N 1
ATOM 635 C CA . ASN A 1 84 ? 9.844 -14.989 -15.866 1.00 76.81 84 ASN A CA 1
ATOM 636 C C . ASN A 1 84 ? 10.377 -14.176 -14.677 1.00 76.81 84 ASN A C 1
ATOM 638 O O . ASN A 1 84 ? 9.949 -14.390 -13.538 1.00 76.81 84 ASN A O 1
ATOM 642 N N . CYS A 1 85 ? 11.233 -13.189 -14.952 1.00 81.25 85 CYS A N 1
ATOM 643 C CA . CYS A 1 85 ? 11.688 -12.205 -13.970 1.00 81.25 85 CYS A CA 1
ATOM 644 C C . CYS A 1 85 ? 10.998 -10.864 -14.203 1.00 81.25 85 CYS A C 1
ATOM 646 O O . CYS A 1 85 ? 10.917 -10.372 -15.325 1.00 81.25 85 CYS A O 1
ATOM 648 N N . TYR A 1 86 ? 10.530 -10.259 -13.120 1.00 86.50 86 TYR A N 1
ATOM 649 C CA . TYR A 1 86 ? 9.871 -8.966 -13.133 1.00 86.50 86 TYR A CA 1
ATOM 650 C C . TYR A 1 86 ? 10.633 -7.992 -12.247 1.00 86.50 86 TYR A C 1
ATOM 652 O O . TYR A 1 86 ? 11.171 -8.348 -11.193 1.00 86.50 86 TYR A O 1
ATOM 660 N N . LEU A 1 87 ? 10.644 -6.737 -12.680 1.00 92.75 87 LEU A N 1
ATOM 661 C CA . LEU A 1 87 ? 11.080 -5.639 -11.843 1.00 92.75 87 LEU A CA 1
ATOM 662 C C . LEU A 1 87 ? 9.997 -5.376 -10.791 1.00 92.75 87 LEU A C 1
ATOM 664 O O . LEU A 1 87 ? 8.870 -5.024 -11.135 1.00 92.75 87 LEU A O 1
ATOM 668 N N . THR A 1 88 ? 10.344 -5.537 -9.519 1.00 94.81 88 THR A N 1
ATOM 669 C CA . THR A 1 88 ? 9.445 -5.296 -8.390 1.00 94.81 88 THR A CA 1
ATOM 670 C C . THR A 1 88 ? 10.018 -4.197 -7.504 1.00 94.81 88 THR A C 1
ATOM 672 O O . THR A 1 88 ? 11.226 -4.082 -7.322 1.00 94.81 88 THR A O 1
ATOM 675 N N . PHE A 1 89 ? 9.158 -3.383 -6.913 1.00 96.44 89 PHE A N 1
ATOM 676 C CA . PHE A 1 89 ? 9.536 -2.421 -5.890 1.00 96.44 89 PHE A CA 1
ATOM 677 C C . PHE A 1 89 ? 8.763 -2.722 -4.611 1.00 96.44 89 PHE A C 1
ATOM 679 O O . PHE A 1 89 ? 7.537 -2.690 -4.609 1.00 96.44 89 PHE A O 1
ATOM 686 N N . ALA A 1 90 ? 9.475 -2.999 -3.523 1.00 97.00 90 ALA A N 1
ATOM 687 C CA . ALA A 1 90 ? 8.888 -3.057 -2.193 1.00 97.00 90 ALA A CA 1
ATOM 688 C C . ALA A 1 90 ? 8.709 -1.636 -1.664 1.00 97.00 90 ALA A C 1
ATOM 690 O O . ALA A 1 90 ? 9.689 -0.912 -1.473 1.00 97.00 90 ALA A O 1
ATOM 691 N N . ILE A 1 91 ? 7.463 -1.241 -1.430 1.00 98.19 91 ILE A N 1
ATOM 692 C CA . ILE A 1 91 ? 7.090 0.092 -0.968 1.00 98.19 91 ILE A CA 1
ATOM 693 C C . ILE A 1 91 ? 6.632 -0.027 0.478 1.00 98.19 91 ILE A C 1
ATOM 695 O O . ILE A 1 91 ? 5.685 -0.751 0.783 1.00 98.19 91 ILE A O 1
ATOM 699 N N . THR A 1 92 ? 7.301 0.693 1.374 1.00 98.12 92 THR A N 1
ATOM 700 C CA . THR A 1 92 ? 6.905 0.753 2.783 1.00 98.12 92 THR A CA 1
ATOM 701 C C . THR A 1 92 ? 6.113 2.025 3.027 1.00 98.12 92 THR A C 1
ATOM 703 O O . THR A 1 92 ? 6.571 3.134 2.739 1.00 98.12 92 THR A O 1
ATOM 706 N N . LEU A 1 93 ? 4.912 1.850 3.561 1.00 98.12 93 LEU A N 1
ATOM 707 C CA . LEU A 1 93 ? 4.004 2.910 3.958 1.00 98.12 93 LEU A CA 1
ATOM 708 C C . LEU A 1 93 ? 3.999 2.996 5.477 1.00 98.12 93 LEU A C 1
ATOM 710 O O . LEU A 1 93 ? 3.869 1.974 6.149 1.00 98.12 93 LEU A O 1
ATOM 714 N N . ASN A 1 94 ? 4.070 4.213 6.006 1.00 97.44 94 ASN A N 1
ATOM 715 C CA . ASN A 1 94 ? 3.890 4.491 7.425 1.00 97.44 94 ASN A CA 1
ATOM 716 C C . ASN A 1 94 ? 2.647 5.352 7.622 1.00 97.44 94 ASN A C 1
ATOM 718 O O . ASN A 1 94 ? 2.431 6.300 6.868 1.00 97.44 94 ASN A O 1
ATOM 722 N N . ALA A 1 95 ? 1.867 5.066 8.660 1.00 95.31 95 ALA A N 1
ATOM 723 C CA . ALA A 1 95 ? 0.682 5.830 9.013 1.00 95.31 95 ALA A CA 1
ATOM 724 C C . ALA A 1 95 ? 0.739 6.349 10.446 1.00 95.31 95 ALA A C 1
ATOM 726 O O . ALA A 1 95 ? 1.171 5.658 11.367 1.00 95.31 95 ALA A O 1
ATOM 727 N N . SER A 1 96 ? 0.247 7.573 10.643 1.00 91.75 96 SER A N 1
ATOM 728 C CA . SER A 1 96 ? 0.179 8.185 11.975 1.00 91.75 96 SER A CA 1
ATOM 729 C C . SER A 1 96 ? -0.979 7.650 12.821 1.00 91.75 96 SER A C 1
ATOM 731 O O . SER A 1 96 ? -0.900 7.658 14.048 1.00 91.75 96 SER A O 1
ATOM 733 N N . LYS A 1 97 ? -2.061 7.204 12.172 1.00 90.31 97 LYS A N 1
ATOM 734 C CA . LYS A 1 97 ? -3.256 6.560 12.750 1.00 90.31 97 LYS A CA 1
ATOM 735 C C . LYS A 1 97 ? -3.907 5.684 11.673 1.00 90.31 97 LYS A C 1
ATOM 737 O O . LYS A 1 97 ? -3.351 5.521 10.594 1.00 90.31 97 LYS A O 1
ATOM 742 N N . ILE A 1 98 ? -5.117 5.182 11.922 1.00 89.00 98 ILE A N 1
ATOM 743 C CA . ILE A 1 98 ? -5.904 4.469 10.906 1.00 89.00 98 ILE A CA 1
ATOM 744 C C . ILE A 1 98 ? -6.122 5.371 9.682 1.00 89.00 98 ILE A C 1
ATOM 746 O O . ILE A 1 98 ? -6.567 6.513 9.831 1.00 89.00 98 ILE A O 1
ATOM 750 N N . VAL A 1 99 ? -5.860 4.851 8.481 1.00 91.56 99 VAL A N 1
ATOM 751 C CA . VAL A 1 99 ? -6.083 5.559 7.210 1.00 91.56 99 VAL A CA 1
ATOM 752 C C . VAL A 1 99 ? -7.107 4.793 6.376 1.00 91.56 99 VAL A C 1
ATOM 754 O O . VAL A 1 99 ? -6.801 3.703 5.893 1.00 91.56 99 VAL A O 1
ATOM 757 N N . PRO A 1 100 ? -8.333 5.316 6.214 1.00 88.94 100 PRO A N 1
ATOM 758 C CA . PRO A 1 100 ? -9.368 4.638 5.452 1.00 88.94 100 PRO A CA 1
ATOM 759 C C . PRO A 1 100 ? -9.165 4.850 3.949 1.00 88.94 100 PRO A C 1
ATOM 761 O O . PRO A 1 100 ? -8.948 5.981 3.510 1.00 88.94 100 PRO A O 1
ATOM 764 N N . VAL A 1 101 ? -9.308 3.769 3.177 1.00 89.75 101 VAL A N 1
ATOM 765 C CA . VAL A 1 101 ? -9.261 3.761 1.702 1.00 89.75 101 VAL A CA 1
ATOM 766 C C . VAL A 1 101 ? -8.048 4.535 1.173 1.00 89.75 101 VAL A C 1
ATOM 768 O O . VAL A 1 101 ? -8.153 5.646 0.644 1.00 89.75 101 VAL A O 1
ATOM 771 N N . LEU A 1 102 ? -6.880 3.953 1.402 1.00 94.06 102 LEU A N 1
ATOM 772 C CA . LEU A 1 102 ? -5.597 4.426 0.926 1.00 94.06 102 LEU A CA 1
ATOM 773 C C . LEU A 1 102 ? -5.347 3.882 -0.480 1.00 94.06 102 LEU A C 1
ATOM 775 O O . LEU A 1 102 ? -5.470 2.687 -0.733 1.00 94.06 102 LEU A O 1
ATOM 779 N N . TRP A 1 103 ? -4.983 4.782 -1.381 1.00 96.31 103 TRP A N 1
ATOM 780 C CA . TRP A 1 103 ? -4.633 4.498 -2.759 1.00 96.31 103 TRP A CA 1
ATOM 781 C C . TRP A 1 103 ? -3.206 4.961 -3.021 1.00 96.31 103 TRP A C 1
ATOM 783 O O . TRP A 1 103 ? -2.896 6.139 -2.830 1.00 96.31 103 TRP A O 1
ATOM 793 N N . VAL A 1 104 ? -2.348 4.052 -3.466 1.00 97.62 104 VAL A N 1
ATOM 794 C CA . VAL A 1 104 ? -1.009 4.385 -3.960 1.00 97.62 104 VAL A CA 1
ATOM 795 C C . VAL A 1 104 ? -1.028 4.308 -5.473 1.00 97.62 104 VAL A C 1
ATOM 797 O O . VAL A 1 104 ? -1.632 3.408 -6.056 1.00 97.62 104 VAL A O 1
ATOM 800 N N . ASP A 1 105 ? -0.364 5.257 -6.112 1.00 98.06 105 ASP A N 1
ATOM 801 C CA . ASP A 1 105 ? -0.174 5.231 -7.549 1.00 98.06 105 ASP A CA 1
ATOM 802 C C . ASP A 1 105 ? 1.194 5.779 -7.943 1.00 98.06 105 ASP A C 1
ATOM 804 O O . ASP A 1 105 ? 1.835 6.494 -7.175 1.00 98.06 105 ASP A O 1
ATOM 808 N N . ILE A 1 106 ? 1.631 5.460 -9.155 1.00 98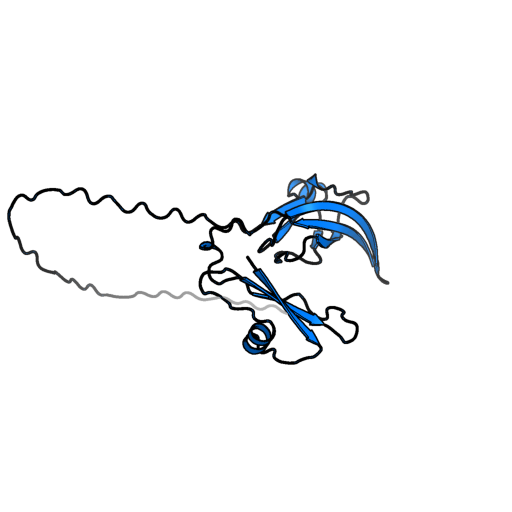.44 106 ILE A N 1
ATOM 809 C CA . ILE A 1 106 ? 2.771 6.124 -9.784 1.00 98.44 106 ILE A CA 1
ATOM 810 C C . ILE A 1 106 ? 2.303 7.497 -10.292 1.00 98.44 106 ILE A C 1
ATOM 812 O O . ILE A 1 106 ? 1.142 7.671 -10.668 1.00 98.44 106 ILE A O 1
ATOM 816 N N . LYS A 1 107 ? 3.177 8.500 -10.298 1.00 98.38 107 LYS A N 1
ATOM 817 C CA . LYS A 1 107 ? 2.877 9.801 -10.901 1.00 98.38 107 LYS A CA 1
ATOM 818 C C . LYS A 1 107 ? 2.630 9.679 -12.412 1.00 98.38 107 LYS A C 1
ATOM 820 O O . LYS A 1 107 ? 3.362 8.930 -13.065 1.00 98.38 107 LYS A O 1
ATOM 825 N N . PRO A 1 108 ? 1.640 10.390 -12.988 1.00 98.06 108 PRO A N 1
ATOM 826 C CA . PRO A 1 108 ? 1.362 10.343 -14.426 1.00 98.06 108 PRO A CA 1
ATOM 827 C C . PRO A 1 108 ? 2.604 10.571 -15.297 1.00 98.06 108 PRO A C 1
ATOM 829 O O . PRO A 1 108 ? 2.880 9.771 -16.185 1.00 98.06 108 PRO A O 1
ATOM 832 N N . GLU A 1 109 ? 3.423 11.570 -14.967 1.00 98.00 109 GLU A N 1
ATOM 833 C CA . GLU A 1 109 ? 4.638 11.903 -15.713 1.00 98.00 109 GLU A CA 1
ATOM 834 C C . GLU A 1 109 ? 5.684 10.774 -15.711 1.00 98.00 109 GLU A C 1
ATOM 836 O O . GLU A 1 109 ? 6.409 10.588 -16.687 1.00 98.00 109 GLU A O 1
ATOM 841 N N . VAL A 1 110 ? 5.740 9.971 -14.644 1.00 98.25 110 VAL A N 1
ATOM 842 C CA . VAL A 1 110 ? 6.637 8.810 -14.547 1.00 98.25 110 VAL A CA 1
ATOM 843 C C . VAL A 1 110 ? 6.084 7.646 -15.373 1.00 98.25 110 VAL A C 1
ATOM 845 O O . VAL A 1 110 ? 6.848 6.973 -16.066 1.00 98.25 110 VAL A O 1
ATOM 848 N N . LYS A 1 111 ? 4.759 7.433 -15.362 1.00 97.75 111 LYS A N 1
ATOM 849 C CA . LYS A 1 111 ? 4.102 6.407 -16.193 1.00 97.75 111 LYS A CA 1
ATOM 850 C C . LYS A 1 111 ? 4.320 6.662 -17.675 1.00 97.75 111 LYS A C 1
ATOM 852 O O . LYS A 1 111 ? 4.661 5.731 -18.395 1.00 97.75 111 LYS A O 1
ATOM 857 N N . GLU A 1 112 ? 4.126 7.903 -18.111 1.00 96.94 112 GLU A N 1
ATOM 858 C CA . GLU A 1 112 ? 4.255 8.304 -19.512 1.00 96.94 112 GLU A CA 1
ATOM 859 C C . GLU A 1 112 ? 5.705 8.206 -19.983 1.00 96.94 112 GLU A C 1
ATOM 861 O O . GLU A 1 112 ? 5.981 7.578 -21.005 1.00 96.94 112 GLU A O 1
ATOM 866 N N . LYS A 1 113 ? 6.649 8.745 -19.199 1.00 97.56 113 LYS A N 1
ATOM 867 C CA . LYS A 1 113 ? 8.080 8.717 -19.525 1.00 97.56 113 LYS A CA 1
ATOM 868 C C . LYS A 1 113 ? 8.612 7.294 -19.713 1.00 97.56 113 LYS A C 1
ATOM 870 O O . LYS A 1 113 ? 9.395 7.055 -20.632 1.00 97.56 113 LYS A O 1
ATOM 875 N N . HIS A 1 114 ? 8.194 6.370 -18.848 1.00 97.44 114 HIS A N 1
ATOM 876 C CA . HIS A 1 114 ? 8.722 5.004 -18.809 1.00 97.44 114 HIS A CA 1
ATOM 877 C C . HIS A 1 114 ? 7.784 3.946 -19.426 1.00 97.44 114 HIS A C 1
ATOM 879 O O . HIS A 1 114 ? 8.095 2.755 -19.411 1.00 97.44 114 HIS A O 1
ATOM 885 N N . GLN A 1 115 ? 6.634 4.366 -19.970 1.00 97.12 115 GLN A N 1
ATOM 886 C CA . GLN A 1 115 ? 5.601 3.501 -20.560 1.00 97.12 115 GLN A CA 1
ATOM 887 C C . GLN A 1 115 ? 5.224 2.322 -19.650 1.00 97.12 115 GLN A C 1
ATOM 889 O O . GLN A 1 115 ? 5.269 1.160 -20.048 1.00 97.12 115 GLN A O 1
ATOM 894 N N . LEU A 1 116 ? 4.904 2.616 -18.391 1.00 97.19 116 LEU A N 1
ATOM 895 C CA . LEU A 1 116 ? 4.763 1.581 -17.368 1.00 97.19 116 LEU A CA 1
ATOM 896 C C . LEU A 1 116 ? 3.438 0.818 -17.484 1.00 97.19 116 LEU A C 1
ATOM 898 O O . LEU A 1 116 ? 2.364 1.411 -17.394 1.00 97.19 116 LEU A O 1
ATOM 902 N N . ILE A 1 117 ? 3.521 -0.514 -17.540 1.00 95.81 117 ILE A N 1
ATOM 903 C CA . ILE A 1 117 ? 2.407 -1.420 -17.217 1.00 95.81 117 ILE A CA 1
ATOM 904 C C . ILE A 1 117 ? 2.746 -2.087 -15.893 1.00 95.81 117 ILE A C 1
ATOM 906 O O . ILE A 1 117 ? 3.783 -2.742 -15.771 1.00 95.81 117 ILE A O 1
ATOM 910 N N . TYR A 1 118 ? 1.894 -1.915 -14.888 1.00 96.12 118 TYR A N 1
ATOM 911 C CA . TYR A 1 118 ? 2.224 -2.294 -13.520 1.00 96.12 118 TYR A CA 1
ATOM 912 C C . TYR A 1 118 ? 1.000 -2.711 -12.707 1.00 96.12 118 TYR A C 1
ATOM 914 O O . TYR A 1 118 ? -0.143 -2.495 -13.107 1.00 96.12 118 TYR A O 1
ATOM 922 N N . TRP A 1 119 ? 1.260 -3.307 -11.545 1.00 95.94 119 TRP A N 1
ATOM 923 C CA . TRP A 1 119 ? 0.242 -3.733 -10.593 1.00 95.94 119 TRP A CA 1
ATOM 924 C C . TRP A 1 119 ? 0.764 -3.672 -9.161 1.00 95.94 119 TRP A C 1
ATOM 926 O O . TRP A 1 119 ? 1.912 -4.031 -8.899 1.00 95.94 119 TRP A O 1
ATOM 936 N N . PHE A 1 120 ? -0.086 -3.247 -8.230 1.00 96.44 120 PHE A N 1
ATOM 937 C CA . PHE A 1 120 ? 0.209 -3.264 -6.798 1.00 96.44 120 PHE A CA 1
ATOM 938 C C . PHE A 1 120 ? -0.351 -4.531 -6.155 1.00 96.44 120 PHE A C 1
ATOM 940 O O . PHE A 1 120 ? -1.487 -4.906 -6.423 1.00 96.44 120 PHE A O 1
ATOM 947 N N . SER A 1 121 ? 0.414 -5.167 -5.269 1.00 94.06 121 SER A N 1
ATOM 948 C CA . SER A 1 121 ? -0.028 -6.355 -4.527 1.00 94.06 121 SER A CA 1
ATOM 949 C C . SER A 1 121 ? -1.288 -6.104 -3.697 1.00 94.06 121 SER A C 1
ATOM 951 O O . SER A 1 121 ? -2.063 -7.028 -3.477 1.00 94.06 121 SER A O 1
ATOM 953 N N . ASP A 1 122 ? -1.479 -4.864 -3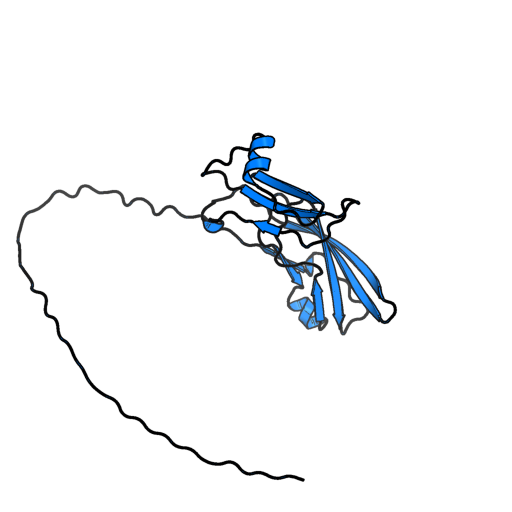.244 1.00 93.69 122 ASP A N 1
ATOM 954 C CA . ASP A 1 122 ? -2.677 -4.386 -2.561 1.00 93.69 122 ASP A CA 1
ATOM 955 C C . ASP A 1 122 ? -2.870 -2.888 -2.854 1.00 93.69 122 ASP A C 1
ATOM 957 O O . ASP A 1 122 ? -1.900 -2.132 -2.937 1.00 93.69 122 ASP A O 1
ATOM 961 N N . ASN A 1 123 ? -4.113 -2.449 -3.041 1.00 94.38 123 ASN A N 1
ATOM 962 C CA . ASN A 1 123 ? -4.461 -1.046 -3.259 1.00 94.38 123 ASN A CA 1
ATOM 963 C C . ASN A 1 123 ? -5.915 -0.789 -2.837 1.00 94.38 123 ASN A C 1
ATOM 965 O O . ASN A 1 123 ? -6.713 -1.715 -2.738 1.00 94.38 123 ASN A O 1
ATOM 969 N N . ALA A 1 124 ? -6.280 0.472 -2.603 1.00 93.38 124 ALA A N 1
ATOM 970 C CA . ALA A 1 124 ? -7.605 0.858 -2.093 1.00 93.38 124 ALA A CA 1
ATOM 971 C C . ALA A 1 124 ? -7.976 0.260 -0.714 1.00 93.38 124 ALA A C 1
ATOM 973 O O . ALA A 1 124 ? -9.158 0.153 -0.379 1.00 93.38 124 ALA A O 1
ATOM 974 N N . PHE A 1 125 ? -6.996 -0.105 0.114 1.00 92.88 125 PHE A N 1
ATOM 975 C CA . PHE A 1 125 ? -7.218 -0.769 1.404 1.00 92.88 125 PHE A CA 1
ATOM 976 C C . PHE A 1 125 ? -7.310 0.220 2.576 1.00 92.88 125 PHE A C 1
ATOM 978 O O . PHE A 1 125 ? -6.968 1.396 2.470 1.00 92.88 125 PHE A O 1
ATOM 985 N N . THR A 1 126 ? -7.775 -0.246 3.738 1.00 92.12 126 THR A N 1
ATOM 986 C CA . THR A 1 126 ? -7.697 0.538 4.983 1.00 92.12 126 THR A CA 1
ATOM 987 C C . THR A 1 126 ? -6.453 0.144 5.763 1.00 92.12 126 THR A C 1
ATOM 989 O O . THR A 1 126 ? -6.323 -0.994 6.206 1.00 92.12 126 THR A O 1
ATOM 992 N N . MET A 1 127 ? -5.557 1.101 5.978 1.00 93.12 127 MET A N 1
ATOM 993 C CA . MET A 1 127 ? -4.353 0.890 6.770 1.00 93.12 127 MET A CA 1
ATOM 994 C C . MET A 1 127 ? -4.701 0.996 8.258 1.00 93.12 127 MET A C 1
ATOM 996 O O . MET A 1 127 ? -4.993 2.080 8.765 1.00 93.12 127 MET A O 1
ATOM 1000 N N . THR A 1 128 ? -4.713 -0.140 8.956 1.00 91.19 128 THR A N 1
ATOM 1001 C CA . THR A 1 128 ? -5.011 -0.225 10.399 1.00 91.19 128 THR A CA 1
ATOM 1002 C C . THR A 1 128 ? -3.771 -0.419 11.269 1.00 91.19 128 THR A C 1
ATOM 1004 O O . THR A 1 128 ? -3.871 -0.328 12.489 1.00 91.19 128 THR A O 1
ATOM 1007 N N . THR A 1 129 ? -2.620 -0.716 10.665 1.00 91.25 129 THR A N 1
ATOM 1008 C CA . THR A 1 129 ? -1.327 -0.871 11.343 1.00 91.25 129 THR A CA 1
ATOM 1009 C C . THR A 1 129 ? -0.433 0.344 11.075 1.00 91.25 129 THR A C 1
ATOM 1011 O O . THR A 1 129 ? -0.613 1.010 10.055 1.00 91.25 129 THR A O 1
ATOM 1014 N N . PRO A 1 130 ? 0.545 0.648 11.952 1.00 94.69 130 PRO A N 1
ATOM 1015 C CA . PRO A 1 130 ? 1.442 1.793 11.762 1.00 94.69 130 PRO A CA 1
ATOM 1016 C C . PRO A 1 130 ? 2.315 1.694 10.510 1.00 94.69 130 PRO A C 1
ATOM 1018 O O . PRO A 1 130 ? 2.742 2.716 9.981 1.00 94.69 130 PRO A O 1
ATOM 1021 N N . GLN A 1 131 ? 2.576 0.474 10.041 1.00 96.94 131 GLN A N 1
ATOM 1022 C CA . GLN A 1 131 ? 3.389 0.199 8.868 1.00 96.94 131 GLN A CA 1
ATOM 1023 C C . GLN A 1 131 ? 2.761 -0.924 8.039 1.00 96.94 131 GLN A C 1
ATOM 1025 O O . GLN A 1 131 ? 2.219 -1.885 8.594 1.00 96.94 131 GLN A O 1
ATOM 1030 N N . VAL A 1 132 ? 2.821 -0.777 6.716 1.00 95.31 132 VAL A N 1
ATOM 1031 C CA . VAL A 1 132 ? 2.399 -1.771 5.722 1.00 95.31 132 VAL A CA 1
ATOM 1032 C C . VAL A 1 132 ? 3.419 -1.775 4.591 1.00 95.31 132 VAL A C 1
ATOM 1034 O O . VAL A 1 132 ? 3.914 -0.722 4.191 1.00 95.31 132 VAL A O 1
ATOM 1037 N N . ARG A 1 133 ? 3.710 -2.960 4.057 1.00 95.62 133 ARG A N 1
ATOM 1038 C CA . ARG A 1 133 ? 4.465 -3.121 2.817 1.00 95.62 133 ARG A CA 1
ATOM 1039 C C . ARG A 1 133 ? 3.508 -3.468 1.680 1.00 95.62 133 ARG A C 1
ATOM 1041 O O . ARG A 1 133 ? 2.673 -4.352 1.839 1.00 95.62 133 ARG A O 1
ATOM 1048 N N . VAL A 1 134 ? 3.671 -2.796 0.547 1.00 96.19 134 VAL A N 1
ATOM 1049 C CA . VAL A 1 134 ? 2.986 -3.093 -0.715 1.00 96.19 134 VAL A CA 1
ATOM 1050 C C . VAL A 1 134 ? 4.049 -3.315 -1.780 1.00 96.19 134 VAL A C 1
ATOM 1052 O O . VAL A 1 134 ? 4.987 -2.526 -1.889 1.00 96.19 134 VAL A O 1
ATOM 1055 N N . ASP A 1 135 ? 3.914 -4.370 -2.572 1.00 96.00 135 ASP A N 1
ATOM 1056 C CA . ASP A 1 135 ? 4.824 -4.635 -3.678 1.00 96.00 135 ASP A CA 1
ATOM 1057 C C . ASP A 1 135 ? 4.229 -4.085 -4.982 1.00 96.00 135 ASP A C 1
ATOM 1059 O O . ASP A 1 135 ? 3.087 -4.371 -5.338 1.00 96.00 135 ASP A O 1
ATOM 1063 N N . LEU A 1 136 ? 5.011 -3.291 -5.708 1.00 96.75 136 LEU A N 1
ATOM 1064 C CA . LEU A 1 136 ? 4.695 -2.789 -7.040 1.00 96.75 136 LEU A CA 1
ATOM 1065 C C . LEU A 1 136 ? 5.439 -3.628 -8.074 1.00 96.75 136 LEU A C 1
ATOM 1067 O O . LEU A 1 136 ? 6.664 -3.568 -8.161 1.00 96.75 136 LEU A O 1
ATOM 1071 N N . LYS A 1 137 ? 4.702 -4.386 -8.877 1.00 95.38 137 LYS A N 1
ATOM 1072 C CA . LYS A 1 137 ? 5.242 -5.193 -9.967 1.00 95.38 137 LYS A CA 1
ATOM 1073 C C . LYS A 1 137 ? 5.159 -4.425 -11.281 1.00 95.38 137 LYS A C 1
ATOM 1075 O O . LYS A 1 137 ? 4.075 -3.992 -11.663 1.00 95.38 137 LYS A O 1
ATOM 1080 N N . ILE A 1 138 ? 6.279 -4.301 -11.987 1.00 95.44 138 ILE A N 1
ATOM 1081 C CA . ILE A 1 138 ? 6.355 -3.744 -13.340 1.00 95.44 138 ILE A CA 1
ATOM 1082 C C . ILE A 1 138 ? 6.354 -4.905 -14.337 1.00 95.44 138 ILE A C 1
ATOM 1084 O O . ILE A 1 138 ? 7.283 -5.713 -14.374 1.00 95.44 138 ILE A O 1
ATOM 1088 N N . PHE A 1 139 ? 5.294 -5.000 -15.135 1.00 92.50 139 PHE A N 1
ATOM 1089 C CA . PHE A 1 139 ? 5.172 -5.981 -16.214 1.00 92.50 139 PHE A CA 1
ATOM 1090 C C . PHE A 1 139 ? 5.856 -5.516 -17.494 1.00 92.50 139 PHE A C 1
ATOM 1092 O O . PHE A 1 139 ? 6.374 -6.338 -18.243 1.00 92.50 139 PHE A O 1
ATOM 1099 N N . TYR A 1 140 ? 5.856 -4.207 -17.735 1.00 93.25 140 TYR A N 1
ATOM 1100 C CA . TYR A 1 140 ? 6.497 -3.604 -18.892 1.00 93.25 140 TYR A CA 1
ATOM 1101 C C . TYR A 1 140 ? 7.011 -2.204 -18.552 1.00 93.25 140 TYR A C 1
ATOM 1103 O O . TYR A 1 140 ? 6.372 -1.458 -17.809 1.00 93.25 140 TYR A O 1
ATOM 1111 N N . THR A 1 141 ? 8.178 -1.884 -19.101 1.00 95.00 141 THR A N 1
ATOM 1112 C CA . THR A 1 141 ? 8.831 -0.574 -19.083 1.00 95.00 141 THR A CA 1
ATOM 1113 C C . THR A 1 141 ? 9.715 -0.497 -20.324 1.00 95.00 141 THR A C 1
ATOM 1115 O O . THR A 1 141 ? 10.318 -1.499 -20.714 1.00 95.00 141 THR A O 1
ATOM 1118 N N . ASN A 1 142 ? 9.821 0.679 -20.936 1.00 95.06 142 ASN A N 1
ATOM 1119 C CA . ASN A 1 142 ? 10.802 0.922 -21.999 1.00 95.06 142 ASN A CA 1
ATOM 1120 C C . ASN A 1 142 ? 12.218 1.217 -21.448 1.00 95.06 142 ASN A C 1
ATOM 1122 O O . ASN A 1 142 ? 13.159 1.369 -22.223 1.00 95.06 142 ASN A O 1
ATOM 1126 N N . ASP A 1 143 ? 12.371 1.289 -20.123 1.00 93.56 143 ASP A N 1
ATOM 1127 C CA . ASP A 1 143 ? 13.618 1.577 -19.417 1.00 93.56 143 ASP A CA 1
ATOM 1128 C C . ASP A 1 143 ? 13.981 0.426 -18.466 1.00 93.56 143 ASP A C 1
ATOM 1130 O O . ASP A 1 143 ? 13.393 0.271 -17.390 1.00 93.56 143 ASP A O 1
ATOM 1134 N N . SER A 1 144 ? 14.982 -0.374 -18.843 1.00 85.88 144 SER A N 1
ATOM 1135 C CA . SER A 1 144 ? 15.494 -1.486 -18.029 1.00 85.88 144 SER A CA 1
ATOM 1136 C C . SER A 1 144 ? 16.243 -1.026 -16.772 1.00 85.88 144 SER A C 1
ATOM 1138 O O . SER A 1 144 ? 16.435 -1.805 -15.834 1.00 85.88 144 SER A O 1
ATOM 1140 N N . SER A 1 145 ? 16.671 0.237 -16.729 1.00 90.31 145 SER A N 1
ATOM 1141 C CA . SER A 1 145 ? 17.385 0.832 -15.601 1.00 90.31 145 SER A CA 1
ATOM 1142 C C . SER A 1 145 ? 16.467 1.514 -14.587 1.00 90.31 145 SER A C 1
ATOM 1144 O O . SER A 1 145 ? 16.966 1.931 -13.543 1.00 90.31 145 SER A O 1
ATOM 1146 N N . LEU A 1 146 ? 15.147 1.540 -14.836 1.00 95.19 146 LEU A N 1
ATOM 1147 C CA . LEU A 1 146 ? 14.135 2.216 -14.021 1.00 95.19 146 LEU A CA 1
ATOM 1148 C C . LEU A 1 146 ? 14.411 2.101 -12.517 1.00 95.19 146 LEU A C 1
ATOM 1150 O O . LEU A 1 146 ? 14.537 0.998 -11.963 1.00 95.19 146 LEU A O 1
ATOM 1154 N N . GLN A 1 147 ? 14.457 3.256 -11.863 1.00 95.62 147 GLN A N 1
ATOM 1155 C CA . GLN A 1 147 ? 14.511 3.403 -10.416 1.00 95.62 147 GLN A CA 1
ATOM 1156 C C . GLN A 1 147 ? 13.398 4.341 -9.980 1.00 95.62 147 GLN A C 1
ATOM 1158 O O . GLN A 1 147 ? 13.261 5.429 -10.532 1.00 95.62 147 GLN A O 1
ATOM 1163 N N . LEU A 1 148 ? 12.627 3.912 -8.986 1.00 97.19 148 LEU A N 1
ATOM 1164 C CA . LEU A 1 148 ? 11.591 4.731 -8.375 1.00 97.19 148 LEU A CA 1
ATOM 1165 C C . LEU A 1 148 ? 12.077 5.261 -7.030 1.00 97.19 148 LEU A C 1
ATOM 1167 O O . LEU A 1 148 ? 12.667 4.538 -6.224 1.00 97.19 148 LEU A O 1
ATOM 1171 N N . THR A 1 149 ? 11.778 6.524 -6.780 1.00 97.38 149 THR A N 1
ATOM 1172 C CA . THR A 1 149 ? 11.972 7.225 -5.517 1.00 97.38 149 THR A CA 1
ATOM 1173 C C . THR A 1 149 ? 10.621 7.520 -4.875 1.00 97.38 149 THR A C 1
ATOM 1175 O O . THR A 1 149 ? 9.568 7.432 -5.508 1.00 97.38 149 THR A O 1
ATOM 1178 N N . THR A 1 150 ? 10.620 7.901 -3.598 1.00 97.31 150 THR A N 1
ATOM 1179 C CA . THR A 1 150 ? 9.378 8.260 -2.891 1.00 97.31 150 THR A CA 1
ATOM 1180 C C . THR A 1 150 ? 8.631 9.422 -3.551 1.00 97.31 150 THR A C 1
ATOM 1182 O O . THR A 1 150 ? 7.420 9.529 -3.388 1.00 97.31 150 THR A O 1
ATOM 1185 N N . GLN A 1 151 ? 9.330 10.262 -4.321 1.00 97.44 151 GLN A N 1
ATOM 1186 C CA . GLN A 1 151 ? 8.743 11.383 -5.051 1.00 97.44 151 GLN A CA 1
ATOM 1187 C C . GLN A 1 151 ? 8.054 10.969 -6.349 1.00 97.44 151 GLN A C 1
ATOM 1189 O O . GLN A 1 151 ? 7.313 11.778 -6.895 1.00 97.44 151 GLN A O 1
ATOM 1194 N N . ASP A 1 152 ? 8.257 9.745 -6.833 1.00 98.25 152 ASP A N 1
ATOM 1195 C CA . ASP A 1 152 ? 7.658 9.241 -8.076 1.00 98.25 152 ASP A CA 1
ATOM 1196 C C . ASP A 1 152 ? 6.268 8.633 -7.860 1.00 98.25 152 ASP A C 1
ATOM 1198 O O . ASP A 1 152 ? 5.582 8.261 -8.812 1.00 98.25 152 ASP A O 1
ATOM 1202 N N . LEU A 1 153 ? 5.842 8.536 -6.601 1.00 98.12 153 LEU A N 1
ATOM 1203 C CA . LEU A 1 153 ? 4.574 7.954 -6.192 1.00 98.12 153 LEU A CA 1
ATOM 1204 C C . LEU A 1 153 ? 3.657 9.015 -5.567 1.00 98.12 153 LEU A C 1
ATOM 1206 O O . LEU A 1 153 ? 4.105 10.011 -4.995 1.00 98.12 153 LEU A O 1
ATOM 1210 N N . ILE A 1 154 ? 2.350 8.787 -5.657 1.00 97.25 154 ILE A N 1
ATOM 1211 C CA . ILE A 1 154 ? 1.303 9.599 -5.036 1.00 97.25 154 ILE A CA 1
ATOM 1212 C C . ILE A 1 154 ? 0.512 8.713 -4.079 1.00 97.25 154 ILE A C 1
ATOM 1214 O O . ILE A 1 154 ? 0.085 7.619 -4.442 1.00 97.25 154 ILE A O 1
ATOM 1218 N N . ILE A 1 155 ? 0.252 9.227 -2.876 1.00 96.06 155 ILE A N 1
ATOM 1219 C CA . ILE A 1 155 ? -0.757 8.673 -1.971 1.00 96.06 155 ILE A CA 1
ATOM 1220 C C . ILE A 1 155 ? -2.014 9.531 -2.064 1.00 96.06 155 ILE A C 1
ATOM 1222 O O . ILE A 1 155 ? -1.998 10.727 -1.770 1.00 96.06 155 ILE A O 1
ATOM 1226 N N . THR A 1 156 ? -3.126 8.896 -2.409 1.00 94.06 156 THR A N 1
ATOM 1227 C CA . THR A 1 156 ? -4.467 9.449 -2.240 1.00 94.06 156 THR A CA 1
ATOM 1228 C C . THR A 1 156 ? -5.161 8.709 -1.108 1.00 94.06 156 THR A C 1
ATOM 1230 O O . THR A 1 156 ? -5.025 7.503 -0.955 1.00 94.06 156 THR A O 1
ATOM 1233 N N . ARG A 1 157 ? -5.921 9.426 -0.286 1.00 88.56 157 ARG A N 1
ATOM 1234 C CA . ARG A 1 157 ? -6.744 8.822 0.766 1.00 88.56 157 ARG A CA 1
ATOM 1235 C C . ARG A 1 157 ? -8.123 9.440 0.765 1.00 88.56 157 ARG A C 1
ATOM 1237 O O . ARG A 1 157 ? -8.284 10.605 0.386 1.00 88.56 157 ARG A O 1
ATOM 1244 N N . MET A 1 158 ? -9.109 8.698 1.252 1.00 84.50 158 MET A N 1
ATOM 1245 C CA . MET A 1 158 ? -10.427 9.272 1.473 1.00 84.50 158 MET A CA 1
ATOM 1246 C C . MET A 1 158 ? -10.345 10.365 2.551 1.00 84.50 158 MET A C 1
ATOM 1248 O O . MET A 1 158 ? -10.060 10.102 3.720 1.00 84.50 158 MET A O 1
ATOM 1252 N N . LYS A 1 159 ? -10.613 11.614 2.155 1.00 72.81 159 LYS A N 1
ATOM 1253 C CA . LYS A 1 159 ? -10.748 12.752 3.072 1.00 72.81 159 LYS A CA 1
ATOM 1254 C C . LYS A 1 159 ? -12.207 12.897 3.496 1.00 72.81 159 LYS A C 1
ATOM 1256 O O . LYS A 1 159 ? -13.099 12.977 2.651 1.00 72.81 159 LYS A O 1
ATOM 1261 N N . MET A 1 160 ? -12.455 12.974 4.800 1.00 65.38 160 MET A N 1
ATOM 1262 C CA . MET A 1 160 ? -13.798 13.256 5.308 1.00 65.38 160 MET A CA 1
ATOM 1263 C C . MET A 1 160 ? -14.115 14.739 5.147 1.00 65.38 160 MET A C 1
ATOM 1265 O O . MET A 1 160 ? -13.299 15.596 5.486 1.00 65.38 160 MET A O 1
ATOM 1269 N N . ARG A 1 161 ? -15.312 15.055 4.644 1.00 56.34 161 ARG A N 1
ATOM 1270 C CA . ARG A 1 161 ? -15.814 16.431 4.675 1.00 56.34 161 ARG A CA 1
ATOM 1271 C C . ARG A 1 161 ? -16.107 16.786 6.128 1.00 56.34 161 ARG A C 1
ATOM 1273 O O . ARG A 1 161 ? -16.879 16.090 6.775 1.00 56.34 161 ARG A O 1
ATOM 1280 N N . SER A 1 162 ? -15.518 17.872 6.622 1.00 53.12 162 SER A N 1
ATOM 1281 C CA . SER A 1 162 ? -16.007 18.489 7.852 1.00 53.12 162 SER A CA 1
ATOM 1282 C C . SER A 1 162 ? -17.440 18.940 7.588 1.00 53.12 162 SER A C 1
ATOM 1284 O O . SER A 1 162 ? -17.676 19.749 6.685 1.00 53.12 162 SER A O 1
ATOM 1286 N N . SER A 1 163 ? -18.411 18.374 8.303 1.00 52.34 163 SER A N 1
ATOM 1287 C CA . SER A 1 163 ? -19.760 18.918 8.290 1.00 52.34 163 SER A CA 1
ATOM 1288 C C . SER A 1 163 ? -19.682 20.298 8.932 1.00 52.34 163 SER A C 1
ATOM 1290 O O . SER A 1 163 ? -19.614 20.411 10.155 1.00 52.34 163 SER A O 1
ATOM 1292 N N . LYS A 1 164 ? -19.688 21.360 8.121 1.00 48.00 164 LYS A N 1
ATOM 1293 C CA . LYS A 1 164 ? -20.172 22.642 8.624 1.00 48.00 164 LYS A CA 1
ATOM 1294 C C . LYS A 1 164 ? -21.600 22.378 9.085 1.00 48.00 164 LYS A C 1
ATOM 1296 O O . LYS A 1 164 ? -22.457 22.047 8.265 1.00 48.00 164 LYS A O 1
ATOM 1301 N N . VAL A 1 165 ? -21.820 22.435 10.393 1.00 47.47 165 VAL A N 1
ATOM 1302 C CA . VAL A 1 165 ? -23.163 22.595 10.946 1.00 47.47 165 VAL A CA 1
ATOM 1303 C C . VAL A 1 165 ? -23.747 23.812 10.221 1.00 47.47 165 VAL A C 1
ATOM 1305 O O . VAL A 1 165 ? -23.068 24.840 10.179 1.00 47.47 165 VAL A O 1
ATOM 1308 N N . PRO A 1 166 ? -24.913 23.717 9.560 1.00 42.28 166 PRO A N 1
ATOM 1309 C CA . PRO A 1 166 ? -25.580 24.911 9.073 1.00 42.28 166 PRO A CA 1
ATOM 1310 C C . PRO A 1 166 ? -25.819 25.784 10.299 1.00 42.28 166 PRO A C 1
ATOM 1312 O O . PRO A 1 166 ? -26.481 25.320 11.231 1.00 42.28 166 PRO A O 1
ATOM 1315 N N . ASP A 1 167 ? -25.237 26.985 10.327 1.00 41.38 167 ASP A N 1
ATOM 1316 C CA . ASP A 1 167 ? -25.544 27.978 11.352 1.00 41.38 167 ASP A CA 1
ATOM 1317 C C . ASP A 1 167 ? -27.060 28.012 11.510 1.00 41.38 167 ASP A C 1
ATOM 1319 O O . ASP A 1 167 ? -27.795 28.237 10.539 1.00 41.38 167 ASP A O 1
ATOM 1323 N N . GLN A 1 168 ? -27.533 27.708 12.720 1.00 41.75 168 GLN A N 1
ATOM 1324 C CA . GLN A 1 168 ? -28.927 27.928 13.040 1.00 41.75 168 GLN A CA 1
ATOM 1325 C C . GLN A 1 168 ? -29.169 29.414 12.842 1.00 41.75 168 GLN A C 1
ATOM 1327 O O . GLN A 1 168 ? -28.667 30.253 13.585 1.00 41.75 168 GLN A O 1
ATOM 1332 N N . ARG A 1 169 ? -29.891 29.706 11.760 1.00 40.66 169 ARG A N 1
ATOM 1333 C CA . ARG A 1 169 ? -30.425 31.010 11.409 1.00 40.66 169 ARG A CA 1
ATOM 1334 C C . ARG A 1 169 ? -30.964 31.623 12.695 1.00 40.66 169 ARG A C 1
ATOM 1336 O O . ARG A 1 169 ? -31.926 31.105 13.260 1.00 40.66 169 ARG A O 1
ATOM 1343 N N . SER A 1 170 ? -30.307 32.675 13.172 1.00 37.69 170 SER A N 1
ATOM 1344 C CA . SER A 1 170 ? -30.801 33.467 14.283 1.00 37.69 170 SER A CA 1
ATOM 1345 C C . SER A 1 170 ? -32.234 33.867 13.946 1.00 37.69 170 SER A C 1
ATOM 1347 O O . SER A 1 170 ? -32.499 34.552 12.957 1.00 37.69 170 SER A O 1
ATOM 1349 N N . THR A 1 171 ? -33.189 33.382 14.732 1.00 40.22 171 THR A N 1
ATOM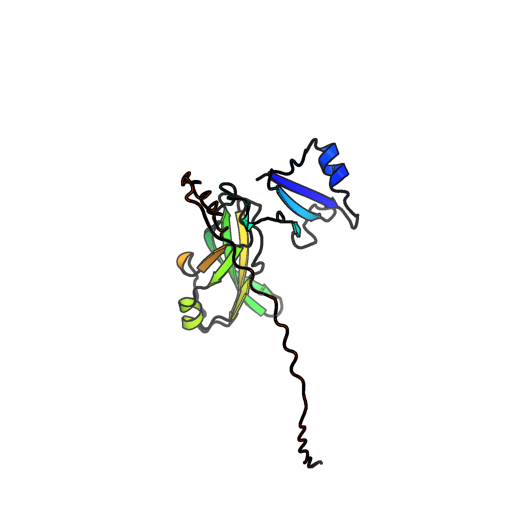 1350 C CA . THR A 1 171 ? -34.546 33.910 14.728 1.00 40.22 171 THR A CA 1
ATOM 1351 C C . THR A 1 171 ? -34.463 35.332 15.262 1.00 40.22 171 THR A C 1
ATOM 1353 O O . THR A 1 171 ? -34.556 35.566 16.465 1.00 40.22 171 THR A O 1
ATOM 1356 N N . GLN A 1 172 ? -34.226 36.289 14.365 1.00 37.03 172 GLN A N 1
ATOM 1357 C CA . GLN A 1 172 ? -34.570 37.676 14.617 1.00 37.03 172 GLN A CA 1
ATOM 1358 C C . GLN A 1 172 ? -36.084 37.735 14.800 1.00 37.03 172 GLN A C 1
ATOM 1360 O O . GLN A 1 172 ? -36.856 37.446 13.888 1.00 37.03 172 GLN A O 1
ATOM 1365 N N . SER A 1 173 ? -36.478 38.069 16.025 1.00 40.03 173 SER A N 1
ATOM 1366 C CA . SER A 1 173 ? -37.814 38.525 16.376 1.00 40.03 173 SER A CA 1
ATOM 1367 C C . SER A 1 173 ? -38.164 39.727 15.499 1.00 40.03 173 SER A C 1
ATOM 1369 O O . SER A 1 173 ? -37.622 40.815 15.685 1.00 40.03 173 SER A O 1
ATOM 1371 N N . THR A 1 174 ? -39.042 39.524 14.522 1.00 33.06 174 THR A N 1
ATOM 1372 C CA . THR A 1 174 ? -39.711 40.614 13.813 1.00 33.06 174 THR A CA 1
ATOM 1373 C C . THR A 1 174 ? -41.154 40.661 14.275 1.00 33.06 174 THR A C 1
ATOM 1375 O O . THR A 1 174 ? -41.950 39.763 14.003 1.00 33.06 174 THR A O 1
ATOM 1378 N N . THR A 1 175 ? -41.461 41.722 15.008 1.00 35.44 175 THR A N 1
ATOM 1379 C CA . THR A 1 175 ? -42.802 42.172 15.368 1.00 35.44 175 THR A CA 1
ATOM 1380 C C . THR A 1 175 ? -43.703 42.273 14.135 1.00 35.44 175 THR A C 1
ATOM 1382 O O . THR A 1 175 ? -43.312 42.864 13.128 1.00 35.44 175 THR A O 1
ATOM 1385 N N . ASN A 1 176 ? -44.912 41.714 14.245 1.00 32.88 176 ASN A N 1
ATOM 1386 C CA . ASN A 1 176 ? -45.998 41.807 13.265 1.00 32.88 176 ASN A CA 1
ATOM 1387 C C . ASN A 1 176 ? -46.274 43.252 12.821 1.00 32.88 176 ASN A C 1
ATOM 1389 O O . ASN A 1 176 ? -46.282 44.164 13.652 1.00 32.88 176 ASN A O 1
ATOM 1393 N N . PRO A 1 177 ? -46.685 43.419 11.555 1.00 34.97 177 PRO A N 1
ATOM 1394 C CA . PRO A 1 177 ? -47.975 44.064 11.340 1.00 34.97 177 PRO A CA 1
ATOM 1395 C C . PRO A 1 177 ? -48.920 43.273 10.414 1.00 34.97 177 PRO A C 1
ATOM 1397 O O . PRO A 1 177 ? -48.599 42.883 9.299 1.00 34.97 177 PRO A O 1
ATOM 1400 N N . THR A 1 178 ? -50.105 43.062 10.977 1.00 31.41 178 THR A N 1
ATOM 1401 C CA . THR A 1 178 ? -51.474 42.921 10.462 1.00 31.41 178 THR A CA 1
ATOM 1402 C C . THR A 1 178 ? -51.774 42.967 8.947 1.00 31.41 178 THR A C 1
ATOM 1404 O O . THR A 1 178 ? -51.532 43.966 8.275 1.00 31.41 178 THR A O 1
ATOM 1407 N N . SER A 1 179 ? -52.577 41.962 8.541 1.00 29.42 179 SER A N 1
ATOM 1408 C CA . SER A 1 179 ? -53.570 41.902 7.436 1.00 29.42 179 SER A CA 1
ATOM 1409 C C . SER A 1 179 ? -53.035 41.655 6.013 1.00 29.42 179 SER A C 1
ATOM 1411 O O . SER A 1 179 ? -51.993 42.169 5.650 1.00 29.42 179 SER A O 1
ATOM 1413 N N . THR A 1 180 ? -53.656 40.868 5.126 1.00 29.58 180 THR A N 1
ATOM 1414 C CA . THR A 1 180 ? -55.035 40.358 4.966 1.00 29.58 180 THR A CA 1
ATOM 1415 C C . THR A 1 180 ? -55.005 38.985 4.262 1.00 29.58 180 THR A C 1
ATOM 1417 O O . THR A 1 180 ? -54.108 38.710 3.466 1.00 29.58 180 THR A O 1
ATOM 1420 N N . LEU A 1 181 ? -55.995 38.121 4.534 1.00 29.88 181 LEU A N 1
ATOM 1421 C CA . LEU A 1 181 ? -56.228 36.882 3.781 1.00 29.88 181 LEU A CA 1
ATOM 1422 C C . LEU A 1 181 ? -56.647 37.194 2.337 1.00 29.88 181 LEU A C 1
ATOM 1424 O O . LEU A 1 181 ? -57.608 37.929 2.119 1.00 29.88 181 LEU A O 1
ATOM 1428 N N . SER A 1 182 ? -56.025 36.522 1.370 1.00 29.06 182 SER A N 1
ATOM 1429 C CA . SER A 1 182 ? -56.672 36.208 0.095 1.00 29.06 182 SER A CA 1
ATOM 1430 C C . SER A 1 182 ? -56.388 34.755 -0.289 1.00 29.06 182 SER A C 1
ATOM 1432 O O . SER A 1 182 ? -55.250 34.303 -0.386 1.00 29.06 182 SER A O 1
ATOM 1434 N N . THR A 1 183 ? -57.478 34.010 -0.423 1.00 30.25 183 THR A N 1
ATOM 1435 C CA . THR A 1 183 ? -57.568 32.629 -0.891 1.00 30.25 183 THR A CA 1
ATOM 1436 C C . THR A 1 183 ? -57.185 32.560 -2.368 1.00 30.25 183 THR A C 1
ATOM 1438 O O . THR A 1 183 ? -57.770 33.288 -3.168 1.00 30.25 183 THR A O 1
ATOM 1441 N N . ILE A 1 184 ? -56.278 31.660 -2.763 1.00 30.45 184 ILE A N 1
ATOM 1442 C CA . ILE A 1 184 ? -56.128 31.263 -4.172 1.00 30.45 184 ILE A CA 1
ATOM 1443 C C . ILE A 1 184 ? -56.171 29.737 -4.277 1.00 30.45 184 ILE A C 1
ATOM 1445 O O . ILE A 1 184 ? -55.404 29.015 -3.641 1.00 30.45 184 ILE A O 1
ATOM 1449 N N . ASN A 1 185 ? -57.139 29.292 -5.075 1.00 28.86 185 ASN A N 1
ATOM 1450 C CA . ASN A 1 185 ? -57.515 27.916 -5.359 1.00 28.86 185 ASN A CA 1
ATOM 1451 C C . ASN A 1 185 ? -56.455 27.150 -6.164 1.00 28.86 185 ASN A C 1
ATOM 1453 O O . ASN A 1 185 ? -55.822 27.694 -7.068 1.00 28.86 185 ASN A O 1
ATOM 1457 N N . LEU A 1 186 ? -56.371 25.843 -5.886 1.00 26.78 186 LEU A N 1
ATOM 1458 C CA . LEU A 1 186 ? -55.784 24.837 -6.770 1.00 26.78 186 LEU A CA 1
ATOM 1459 C C . LEU A 1 186 ? -56.487 24.853 -8.135 1.00 26.78 186 LEU A C 1
ATOM 1461 O O . LEU A 1 186 ? -57.708 24.709 -8.200 1.00 26.78 186 LEU A O 1
ATOM 1465 N N . ILE A 1 187 ? -55.708 24.888 -9.216 1.00 30.94 187 ILE A N 1
ATOM 1466 C CA . ILE A 1 187 ? -56.157 24.430 -10.533 1.00 30.94 187 ILE A CA 1
ATOM 1467 C C . ILE A 1 187 ? -55.212 23.327 -11.006 1.00 30.94 187 ILE A C 1
ATOM 1469 O O . ILE A 1 187 ? -54.023 23.532 -11.235 1.00 30.94 187 ILE A O 1
ATOM 1473 N N . SER A 1 188 ? -55.799 22.139 -11.116 1.00 28.64 188 SER A N 1
ATOM 1474 C CA . SER A 1 188 ? -55.306 20.981 -11.846 1.00 28.64 188 SER A CA 1
ATOM 1475 C C . SER A 1 188 ? -55.555 21.194 -13.337 1.00 28.64 188 SER A C 1
ATOM 1477 O O . SER A 1 188 ? -56.678 21.509 -13.726 1.00 28.64 188 SER A O 1
ATOM 1479 N N . THR A 1 189 ? -54.556 20.933 -14.178 1.00 29.50 189 THR A N 1
ATOM 1480 C CA . THR A 1 189 ? -54.790 20.609 -15.588 1.00 29.50 189 THR A CA 1
ATOM 1481 C C . THR A 1 189 ? -53.990 19.373 -15.983 1.00 29.50 189 THR A C 1
ATOM 1483 O O . THR A 1 189 ? -52.763 19.328 -15.937 1.00 29.50 189 THR A O 1
ATOM 1486 N N . LYS A 1 190 ? -54.743 18.333 -16.350 1.00 31.27 190 LYS A N 1
ATOM 1487 C CA . LYS A 1 190 ? -54.293 17.194 -17.150 1.00 31.27 190 LYS A CA 1
ATOM 1488 C C . LYS A 1 190 ? -53.951 17.682 -18.558 1.00 31.27 190 LYS A C 1
ATOM 1490 O O . LYS A 1 190 ? -54.677 18.512 -19.097 1.00 31.27 190 LYS A O 1
ATOM 1495 N N . SER A 1 191 ? -52.962 17.061 -19.192 1.00 30.67 191 SER A N 1
ATOM 1496 C CA . SER A 1 191 ? -52.961 16.911 -20.647 1.00 30.67 191 SER A CA 1
ATOM 1497 C C . SER A 1 191 ? -52.312 15.586 -21.046 1.00 30.67 191 SER A C 1
ATOM 1499 O O . SER A 1 191 ? -51.141 15.333 -20.775 1.00 30.67 191 SER A O 1
ATOM 1501 N N . SER A 1 192 ? -53.139 14.729 -21.638 1.00 29.03 192 SER A N 1
ATOM 1502 C CA . SER A 1 192 ? -52.800 13.643 -22.563 1.00 29.03 192 SER A CA 1
ATOM 1503 C C . SER A 1 192 ? -52.336 14.254 -23.907 1.00 29.03 192 SER A C 1
ATOM 1505 O O . SER A 1 192 ? -52.600 15.420 -24.162 1.00 29.03 192 SER A O 1
ATOM 1507 N N . THR A 1 193 ? -51.651 13.612 -24.857 1.00 32.12 193 THR A N 1
ATOM 1508 C CA . THR A 1 193 ? -51.889 12.311 -25.498 1.00 32.12 193 THR A CA 1
ATOM 1509 C C . THR A 1 193 ? -50.750 12.057 -26.522 1.00 32.12 193 THR A C 1
ATOM 1511 O O . THR A 1 193 ? -50.256 13.004 -27.121 1.00 32.12 193 THR A O 1
ATOM 1514 N N . ASN A 1 194 ? -50.448 10.772 -26.751 1.00 30.84 194 ASN A N 1
ATOM 1515 C CA . ASN A 1 194 ? -50.120 10.054 -28.004 1.00 30.84 194 ASN A CA 1
ATOM 1516 C C . ASN A 1 194 ? -48.834 10.223 -28.861 1.00 30.84 194 ASN A C 1
ATOM 1518 O O . ASN A 1 194 ? -48.604 11.225 -29.524 1.00 30.84 194 ASN A O 1
ATOM 1522 N N . LEU A 1 195 ? -48.119 9.079 -28.918 1.00 30.25 195 LEU A N 1
ATOM 1523 C CA . LEU A 1 195 ? -47.570 8.284 -30.043 1.00 30.25 195 LEU A CA 1
ATOM 1524 C C . LEU A 1 195 ? -47.320 8.921 -31.425 1.00 30.25 195 LEU A C 1
ATOM 1526 O O . LEU A 1 195 ? -48.266 9.337 -32.087 1.00 30.25 195 LEU A O 1
ATOM 1530 N N . THR A 1 196 ? -46.132 8.648 -31.992 1.00 29.33 196 THR A N 1
ATOM 1531 C CA . THR A 1 196 ? -46.018 7.884 -33.260 1.00 29.33 196 THR A CA 1
ATOM 1532 C C . THR A 1 196 ? -44.671 7.152 -33.389 1.00 29.33 196 THR A C 1
ATOM 1534 O O . THR A 1 196 ? -43.621 7.658 -33.005 1.00 29.33 196 THR A O 1
ATOM 1537 N N . THR A 1 197 ? -44.752 5.938 -33.926 1.00 31.44 197 THR A N 1
ATOM 1538 C CA . THR A 1 197 ? -43.709 4.948 -34.226 1.00 31.44 197 THR A CA 1
ATOM 1539 C C . THR A 1 197 ? -43.173 5.140 -35.647 1.00 31.44 197 THR A C 1
ATOM 1541 O O . THR A 1 197 ? -43.987 5.349 -36.543 1.00 31.44 197 THR A O 1
ATOM 1544 N N . THR A 1 198 ? -41.877 4.906 -35.894 1.00 31.67 198 THR A N 1
ATOM 1545 C CA . THR A 1 198 ? -41.406 4.479 -37.228 1.00 31.67 198 THR A CA 1
ATOM 1546 C C . THR A 1 198 ? -40.250 3.483 -37.108 1.00 31.67 198 THR A C 1
ATOM 1548 O O . THR A 1 198 ? -39.188 3.799 -36.577 1.00 31.67 198 THR A O 1
ATOM 1551 N N . GLN A 1 199 ? -40.488 2.264 -37.598 1.00 32.38 199 GLN A N 1
ATOM 1552 C CA . GLN A 1 199 ? -39.489 1.237 -37.906 1.00 32.38 199 GLN A CA 1
ATOM 1553 C C . GLN A 1 199 ? -38.818 1.538 -39.253 1.00 32.38 199 GLN A C 1
ATOM 1555 O O . GLN A 1 199 ? -39.466 2.043 -40.168 1.00 32.38 199 GLN A O 1
ATOM 1560 N N . SER A 1 200 ? -37.565 1.119 -39.427 1.00 34.44 200 SER A N 1
ATOM 1561 C CA . SER A 1 200 ? -37.004 0.733 -40.730 1.00 34.44 200 SER A CA 1
ATOM 1562 C C . SER A 1 200 ? -35.915 -0.319 -40.502 1.00 34.44 200 SER A C 1
ATOM 1564 O O . SER A 1 200 ? -35.059 -0.143 -39.639 1.00 34.44 200 SER A O 1
ATOM 1566 N N . ALA A 1 201 ? -36.000 -1.423 -41.242 1.00 35.69 201 ALA A N 1
ATOM 1567 C CA . ALA A 1 201 ? -35.107 -2.579 -41.211 1.00 35.69 201 ALA A CA 1
ATOM 1568 C C . ALA A 1 201 ? -34.513 -2.846 -42.610 1.00 35.69 201 ALA A C 1
ATOM 1570 O O . ALA A 1 201 ? -34.912 -2.217 -43.591 1.00 35.69 201 ALA A O 1
ATOM 1571 N N . SER A 1 202 ? -33.653 -3.869 -42.666 1.00 33.19 202 SER A N 1
ATOM 1572 C CA . SER A 1 202 ? -32.849 -4.418 -43.780 1.00 33.19 202 SER A CA 1
ATOM 1573 C C . SER A 1 202 ? -31.451 -3.789 -43.905 1.00 33.19 202 SER A C 1
ATOM 1575 O O . SER A 1 202 ? -31.295 -2.591 -43.719 1.00 33.19 202 SER A O 1
ATOM 1577 N N . GLN A 1 203 ? -30.376 -4.548 -44.131 1.00 34.59 203 GLN A N 1
ATOM 1578 C CA . GLN A 1 203 ? -30.288 -5.814 -44.862 1.00 34.59 203 GLN A CA 1
ATOM 1579 C C . GLN A 1 203 ? -29.049 -6.617 -44.413 1.00 34.59 203 GLN A C 1
ATOM 1581 O O . GLN A 1 203 ? -28.035 -6.036 -44.029 1.00 34.59 203 GLN A O 1
ATOM 1586 N N . ALA A 1 204 ? -29.167 -7.944 -44.437 1.00 35.88 204 ALA A N 1
ATOM 1587 C CA . ALA A 1 204 ? -28.081 -8.905 -44.271 1.00 35.88 204 ALA A CA 1
ATOM 1588 C C . ALA A 1 204 ? -27.581 -9.339 -45.655 1.00 35.88 204 ALA A C 1
ATOM 1590 O O . ALA A 1 204 ? -28.409 -9.486 -46.549 1.00 35.88 204 ALA A O 1
ATOM 1591 N N . ASP A 1 205 ? -26.280 -9.600 -45.784 1.00 36.66 205 ASP A N 1
ATOM 1592 C CA . ASP A 1 205 ? -25.717 -10.426 -46.854 1.00 36.66 205 ASP A CA 1
ATOM 1593 C C . ASP A 1 205 ? -24.671 -11.379 -46.254 1.00 36.66 205 ASP A C 1
ATOM 1595 O O . ASP A 1 205 ? -23.740 -10.967 -45.556 1.00 36.66 205 ASP A O 1
ATOM 1599 N N . GLU A 1 206 ? -24.890 -12.669 -46.504 1.00 39.53 206 GLU A N 1
ATOM 1600 C CA . GLU A 1 206 ? -23.951 -13.778 -46.340 1.00 39.53 206 GLU A CA 1
ATOM 1601 C C . GLU A 1 206 ? -22.870 -13.713 -47.419 1.00 39.53 206 GLU A C 1
ATOM 1603 O O . GLU A 1 20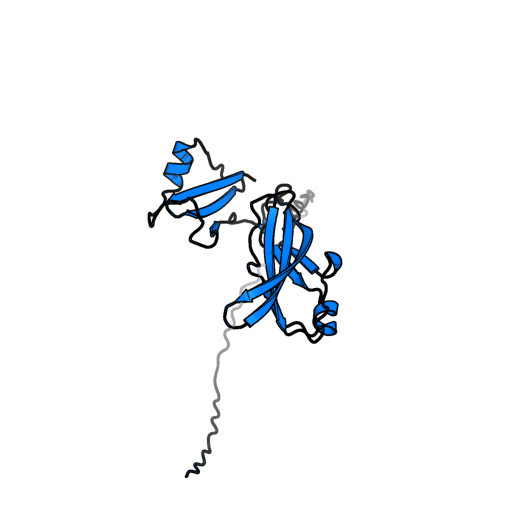6 ? -23.225 -13.498 -48.572 1.00 39.53 206 GLU A O 1
ATOM 1608 N N . ILE A 1 207 ? -21.615 -14.062 -47.097 1.00 39.50 207 ILE A N 1
ATOM 1609 C CA . ILE A 1 207 ? -20.780 -14.912 -47.970 1.00 39.50 207 ILE A CA 1
ATOM 1610 C C . ILE A 1 207 ? -19.866 -15.804 -47.101 1.00 39.50 207 ILE A C 1
ATOM 1612 O O . ILE A 1 207 ? -19.113 -15.336 -46.250 1.00 39.50 207 ILE A O 1
ATOM 1616 N N . SER A 1 208 ? -19.928 -17.107 -47.363 1.00 42.12 208 SER A N 1
ATOM 1617 C CA . SER A 1 208 ? -18.887 -18.135 -47.182 1.00 42.12 208 SER A CA 1
ATOM 1618 C C . SER A 1 208 ? -19.017 -19.088 -48.383 1.00 42.12 208 SER A C 1
ATOM 1620 O O . SER A 1 208 ? -20.094 -19.097 -48.993 1.00 42.12 208 SER A O 1
ATOM 1622 N N . PRO A 1 209 ? -18.005 -19.886 -48.767 1.00 61.28 209 PRO A N 1
ATOM 1623 C CA . PRO A 1 209 ? -16.822 -20.325 -48.017 1.00 61.28 209 PRO A CA 1
ATOM 1624 C C . PRO A 1 209 ? -15.486 -19.702 -48.446 1.00 61.28 209 PRO A C 1
ATOM 1626 O O . PRO A 1 209 ? -15.376 -19.220 -49.595 1.00 61.28 209 PRO A O 1
#

Radius of gyration: 29.33 Å; chains: 1; bounding box: 75×67×76 Å

Secondary structure (DSSP, 8-state):
-EEEEEEEESSPPP-HHHHHHHTT----TTS-EEEEEEEE-TTS-B-SPPEEE--TTTTT---TTBPPEEEEEEEEEEEEETTEEEEEEEEEEEESSBEEEEEEEE-HHHHHHHT-EEEESS-SEEE-SSEEEEEEEEEE-S-TT----GGGEEEEE-PPPP-----------------------------------------------

Organism: NCBI:txid290746